Protein AF-A0A7U6L9F5-F1 (afdb_monomer_lite)

pLDDT: mean 85.39, std 12.15, range [45.5, 97.75]

Organism: NCBI:txid157687

Foldseek 3Di:
DDDQDADDDDPPDDDDPVNVVSVVCVVQVVVLVVQVLKAWAWADFQDWDDDLVQQKIKGQWGWTDAPSHIDTDDHIDMDHHDDDAAKKWKKWQWDWDPPDPVDTDIDIDIDIDGDDDADRRIFTSWMDGDDPPADQDDPCPALVVLPDPDRYGHQQRRFHMDSDHRGDGDVVNVVRVVVVVVVVVVVVD

Sequence (189 aa):
MFINKYPVFKKGNVLEKEDLDLLRDNPLEVLSLMY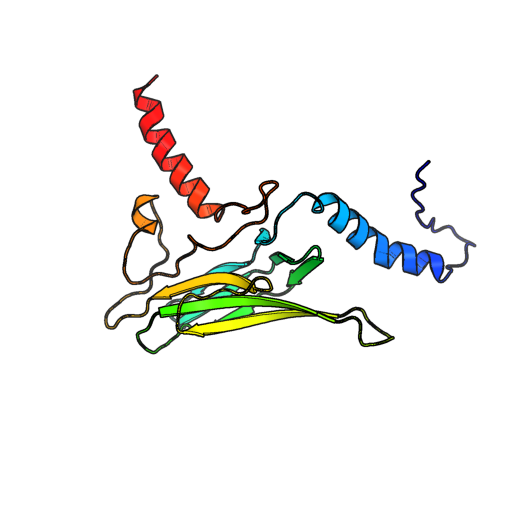SDKSNGIIKGFDLIPNYSERIVTITKGMAKCNGELFWMKEDYIFDMPKQEERYILKLKLVSNIEERKYYVREGRFVLELGENVNEDEIEITRFITREGAELRNDYQNFRDLRRDFNLMEIINTKYSSAHKWGTFHPHVLKLWGKEVSKILIFLI

Radius of gyration: 21.12 Å; chains: 1; bounding box: 52×53×66 Å

Secondary structure (DSSP, 8-state):
----------TTPPPPHHHHHHHHHHHHHHHHHHTTTPPSEEEE---EEEETTTTEEEEP-EEEEETTEEEEE-S-EEEEPP-SSSEEEEEEEEEEEEEETTEEEEEEEEEEEESS---TTEEEEEEEE--TTPPPB----SGGGGG-SSSBEE-SS-PBP-SSTT-B--HHHHHHHHHHHHHHHTT--

Structure (mmCIF, N/CA/C/O backbone):
data_AF-A0A7U6L9F5-F1
#
_entry.id   AF-A0A7U6L9F5-F1
#
loop_
_atom_site.group_PDB
_atom_site.id
_atom_site.type_symbol
_atom_site.label_atom_id
_atom_site.label_alt_id
_atom_site.label_comp_id
_atom_site.label_asym_id
_atom_site.label_entity_id
_atom_site.label_seq_id
_atom_site.pdbx_PDB_ins_code
_atom_site.Cartn_x
_atom_site.Cartn_y
_atom_site.Cartn_z
_atom_site.occupancy
_atom_site.B_iso_or_equiv
_atom_site.auth_seq_id
_atom_site.auth_comp_id
_atom_site.auth_asym_id
_atom_site.auth_atom_id
_atom_site.pdbx_PDB_model_num
ATOM 1 N N . MET A 1 1 ? -27.969 10.814 17.500 1.00 82.88 1 MET A N 1
ATOM 2 C CA . MET A 1 1 ? -27.015 11.113 18.590 1.00 82.88 1 MET A CA 1
ATOM 3 C C . MET A 1 1 ? -25.849 10.149 18.443 1.00 82.88 1 MET A C 1
ATOM 5 O O . MET A 1 1 ? -26.120 8.964 18.312 1.00 82.88 1 MET A O 1
ATOM 9 N N . PHE A 1 2 ? -24.605 10.627 18.385 1.00 85.94 2 PHE A N 1
ATOM 10 C CA . PHE A 1 2 ? -23.405 9.775 18.363 1.00 85.94 2 PHE A CA 1
ATOM 11 C C . PHE A 1 2 ? -22.635 9.958 19.680 1.00 85.94 2 PHE A C 1
ATOM 13 O O . PHE A 1 2 ? -22.657 11.049 20.248 1.00 85.94 2 PHE A O 1
ATOM 20 N N . ILE A 1 3 ? -22.019 8.889 20.194 1.00 88.62 3 ILE A N 1
ATOM 21 C CA . ILE A 1 3 ? -21.286 8.880 21.469 1.00 88.62 3 ILE A CA 1
ATOM 22 C C . ILE A 1 3 ? -19.915 8.259 21.216 1.00 88.62 3 ILE A C 1
ATOM 24 O O . ILE A 1 3 ? -19.840 7.094 20.837 1.00 88.62 3 ILE A O 1
ATOM 28 N N . ASN A 1 4 ? -18.849 9.009 21.488 1.00 87.88 4 ASN A N 1
ATOM 29 C CA . ASN A 1 4 ? -17.481 8.496 21.446 1.00 87.88 4 ASN A CA 1
ATOM 30 C C . ASN A 1 4 ? -17.027 8.200 22.878 1.00 87.88 4 ASN A C 1
ATOM 32 O O . ASN A 1 4 ? -17.019 9.099 23.722 1.00 87.88 4 ASN A O 1
ATOM 36 N N . LYS A 1 5 ? -16.677 6.943 23.161 1.00 88.19 5 LYS A N 1
ATOM 37 C CA . LYS A 1 5 ? -16.186 6.513 24.476 1.00 88.19 5 LYS A CA 1
ATOM 38 C C . LYS A 1 5 ? -14.670 6.365 24.448 1.00 88.19 5 LYS A C 1
ATOM 40 O O . LYS A 1 5 ? -14.118 5.808 23.504 1.00 88.19 5 LYS A O 1
ATOM 45 N N . TYR A 1 6 ? -14.024 6.829 25.512 1.00 88.00 6 TYR A N 1
ATOM 46 C CA . TYR A 1 6 ? -12.588 6.682 25.718 1.00 88.00 6 TYR A CA 1
ATOM 47 C C . TYR A 1 6 ? -12.341 6.281 27.173 1.00 88.00 6 TYR A C 1
ATOM 49 O O . TYR A 1 6 ? -12.912 6.919 28.067 1.00 88.00 6 TYR A O 1
ATOM 57 N N . PRO A 1 7 ? -11.521 5.250 27.431 1.00 88.81 7 PRO A N 1
ATOM 58 C CA . PRO A 1 7 ? -11.213 4.847 28.793 1.00 88.81 7 PRO A CA 1
ATOM 59 C C . PRO A 1 7 ? -10.394 5.931 29.499 1.00 88.81 7 PRO A C 1
ATOM 61 O O . PRO A 1 7 ? -9.481 6.530 28.925 1.00 88.81 7 PRO A O 1
ATOM 64 N N . VAL A 1 8 ? -10.719 6.188 30.768 1.00 88.81 8 VAL A N 1
ATOM 65 C CA . VAL A 1 8 ? -10.013 7.159 31.613 1.00 88.81 8 VAL A CA 1
ATOM 66 C C . VAL A 1 8 ? -9.275 6.414 32.720 1.00 88.81 8 VAL A C 1
ATOM 68 O O . VAL A 1 8 ? -9.876 5.931 33.681 1.00 88.81 8 VAL A O 1
ATOM 71 N N . PHE A 1 9 ? -7.948 6.369 32.605 1.00 88.69 9 PHE A N 1
ATOM 72 C CA . PHE A 1 9 ? -7.081 5.716 33.581 1.00 88.69 9 PHE A CA 1
ATOM 73 C C . PHE A 1 9 ? -6.862 6.619 34.799 1.00 88.69 9 PHE A C 1
ATOM 75 O O . PHE A 1 9 ? -6.150 7.623 34.733 1.00 88.69 9 PHE A O 1
ATOM 82 N N . LYS A 1 10 ? -7.478 6.265 35.930 1.00 88.75 10 LYS A N 1
ATOM 83 C CA . LYS A 1 10 ? -7.288 6.932 37.226 1.00 88.75 10 LYS A CA 1
ATOM 84 C C . LYS A 1 10 ? -6.939 5.911 38.296 1.00 88.75 10 LYS A C 1
ATOM 86 O O . LYS A 1 10 ? -7.364 4.760 38.240 1.00 88.75 10 LYS A O 1
ATOM 91 N N . LYS A 1 11 ? -6.173 6.350 39.296 1.00 86.19 11 LYS A N 1
ATOM 92 C CA . LYS A 1 11 ? -5.838 5.523 40.458 1.00 86.19 11 LYS A CA 1
ATOM 93 C C . LYS A 1 11 ? -7.131 5.033 41.125 1.00 86.19 11 LYS A C 1
ATOM 95 O O . LYS A 1 11 ? -7.968 5.854 41.485 1.00 86.19 11 LYS A O 1
ATOM 100 N N . GLY A 1 12 ? -7.257 3.719 41.299 1.00 85.94 12 GLY A N 1
ATOM 101 C CA . GLY A 1 12 ? -8.440 3.078 41.884 1.00 85.94 12 GLY A CA 1
ATOM 102 C C . GLY A 1 12 ? -9.478 2.586 40.870 1.00 85.94 12 GLY A C 1
ATOM 103 O O . GLY A 1 12 ? -10.369 1.845 41.268 1.00 85.94 12 GLY A O 1
ATOM 104 N N . ASN A 1 13 ? -9.349 2.926 39.582 1.00 86.75 13 ASN A N 1
ATOM 105 C CA . ASN A 1 13 ? -10.193 2.349 38.534 1.00 86.75 13 ASN A CA 1
ATOM 106 C C . ASN A 1 13 ? -9.673 0.962 38.134 1.00 86.75 13 ASN A C 1
ATOM 108 O O . ASN A 1 13 ? -8.465 0.767 37.985 1.00 86.75 13 ASN A O 1
ATOM 112 N N . VAL A 1 14 ? -10.593 0.018 37.937 1.00 88.56 14 VAL A N 1
ATOM 113 C CA . VAL A 1 14 ? -10.302 -1.313 37.388 1.00 88.56 14 VAL A CA 1
ATOM 114 C C . VAL A 1 14 ? -10.426 -1.244 35.870 1.00 88.56 14 VAL A C 1
ATOM 116 O O . VAL A 1 14 ? -11.330 -0.586 35.369 1.00 88.56 14 VAL A O 1
ATOM 119 N N . LEU A 1 15 ? -9.504 -1.892 35.155 1.00 89.31 15 LEU A N 1
ATOM 120 C CA . LEU A 1 15 ? -9.589 -2.025 33.703 1.00 89.31 15 LEU A CA 1
ATOM 121 C C . LEU A 1 15 ? -10.486 -3.195 33.334 1.00 89.31 15 LEU A C 1
ATOM 123 O O . LEU A 1 15 ? -10.202 -4.334 33.715 1.00 89.31 15 LEU A O 1
ATOM 127 N N . GLU A 1 16 ? -11.536 -2.902 32.581 1.00 91.44 16 GLU A N 1
ATOM 128 C CA . GLU A 1 16 ? -12.475 -3.898 32.084 1.00 91.44 16 GLU A CA 1
ATOM 129 C C . GLU A 1 16 ? -12.080 -4.360 30.675 1.00 91.44 16 GLU A C 1
ATOM 131 O O . GLU A 1 16 ? -11.247 -3.757 29.989 1.00 91.44 16 GLU A O 1
ATOM 136 N N . LYS A 1 17 ? -12.669 -5.469 30.224 1.00 91.12 17 LYS A N 1
ATOM 137 C CA . LYS A 1 17 ? -12.420 -5.990 28.875 1.00 91.12 17 LYS A CA 1
ATOM 138 C C . LYS A 1 17 ? -12.854 -4.969 27.819 1.00 91.12 17 LYS A C 1
ATOM 140 O O . LYS A 1 17 ? -12.157 -4.769 26.830 1.00 91.12 17 LYS A O 1
ATOM 145 N N . GLU A 1 18 ? -13.974 -4.304 28.065 1.00 89.56 18 GLU A N 1
ATOM 146 C CA . GLU A 1 18 ? -14.575 -3.292 27.207 1.00 89.56 18 GLU A CA 1
ATOM 147 C C . GLU A 1 18 ? -13.631 -2.100 26.990 1.00 89.56 18 GLU A C 1
ATOM 149 O O . GLU A 1 18 ? -13.570 -1.562 25.885 1.00 89.56 18 GLU A O 1
ATOM 154 N N . ASP A 1 19 ? -12.837 -1.723 27.999 1.00 91.50 19 ASP A N 1
ATOM 155 C CA . ASP A 1 19 ? -11.817 -0.676 27.864 1.00 91.50 19 ASP A CA 1
ATOM 156 C C . ASP A 1 19 ? -10.707 -1.096 26.892 1.00 91.50 19 ASP A C 1
ATOM 158 O O . ASP A 1 19 ? -10.249 -0.299 26.071 1.00 91.50 19 ASP A O 1
ATOM 162 N N . LEU A 1 20 ? -10.278 -2.360 26.965 1.00 91.00 20 LEU A N 1
ATOM 163 C CA . LEU A 1 20 ? -9.254 -2.922 26.081 1.00 91.00 20 LEU A CA 1
ATOM 164 C C . LEU A 1 20 ? -9.770 -3.091 24.649 1.00 91.00 20 LEU A C 1
ATOM 166 O O . LEU A 1 20 ? -9.029 -2.823 23.702 1.00 91.00 20 LEU A O 1
ATOM 170 N N . ASP A 1 21 ? -11.033 -3.488 24.490 1.00 89.62 21 ASP A N 1
ATOM 171 C CA . ASP A 1 21 ? -11.700 -3.556 23.190 1.00 89.62 21 ASP A CA 1
ATOM 172 C C . ASP A 1 21 ? -11.783 -2.152 22.557 1.00 89.62 21 ASP A C 1
ATOM 174 O O . ASP A 1 21 ? -11.372 -1.974 21.410 1.00 89.62 21 ASP A O 1
ATOM 178 N N . LEU A 1 22 ? -12.165 -1.121 23.328 1.00 91.06 22 LEU A N 1
ATOM 179 C CA . LEU A 1 22 ? -12.163 0.272 22.860 1.00 91.06 22 LEU A CA 1
ATOM 180 C C . LEU A 1 22 ? -10.770 0.745 22.422 1.00 91.06 22 LEU A C 1
ATOM 182 O O . LEU A 1 22 ? -10.647 1.440 21.417 1.00 91.06 22 LEU A O 1
ATOM 186 N N . LEU A 1 23 ? -9.708 0.383 23.145 1.00 90.50 23 LEU A N 1
ATOM 187 C CA . LEU A 1 23 ? -8.337 0.762 22.775 1.00 90.50 23 LEU A CA 1
ATOM 188 C C . LEU A 1 23 ? -7.848 0.047 21.514 1.00 90.50 23 LEU A C 1
ATOM 190 O O . LEU A 1 23 ? -7.086 0.632 20.742 1.00 90.50 23 LEU A O 1
ATOM 194 N N . ARG A 1 24 ? -8.269 -1.205 21.311 1.00 88.19 24 ARG A N 1
ATOM 195 C CA . ARG A 1 24 ? -7.922 -2.000 20.130 1.00 88.19 24 ARG A CA 1
ATOM 196 C C . ARG A 1 24 ? -8.621 -1.476 18.876 1.00 88.19 24 ARG A C 1
ATOM 198 O O . ARG A 1 24 ? -7.966 -1.329 17.846 1.00 88.19 24 ARG A O 1
ATOM 205 N N . ASP A 1 25 ? -9.922 -1.211 18.964 1.00 87.56 25 ASP A N 1
ATOM 206 C CA . ASP A 1 25 ? -10.770 -1.002 17.785 1.00 87.56 25 ASP A CA 1
ATOM 207 C C . ASP A 1 25 ? -10.770 0.460 17.312 1.00 87.56 25 ASP A C 1
ATOM 209 O O . ASP A 1 25 ? -10.687 0.726 16.111 1.00 87.56 25 ASP A O 1
ATOM 213 N N . ASN A 1 26 ? -10.744 1.421 18.241 1.00 89.62 26 ASN A N 1
ATOM 214 C CA . ASN A 1 26 ? -10.881 2.852 17.946 1.00 89.62 26 ASN A CA 1
ATOM 215 C C . ASN A 1 26 ? -9.850 3.388 16.922 1.00 89.62 26 ASN A C 1
ATOM 217 O O . ASN A 1 26 ? -10.255 4.078 15.984 1.00 89.62 26 ASN A O 1
ATOM 221 N N . PRO A 1 27 ? -8.544 3.037 16.976 1.00 89.88 27 PRO A N 1
ATOM 222 C CA . PRO A 1 27 ? -7.596 3.474 15.950 1.00 89.88 27 PRO A CA 1
ATOM 223 C C . PRO A 1 27 ? -7.978 3.007 14.540 1.00 89.88 27 PRO A C 1
ATOM 225 O O . PRO A 1 27 ? -7.896 3.784 13.585 1.00 89.88 27 PRO A O 1
ATOM 228 N N . LEU A 1 28 ? -8.405 1.748 14.400 1.00 86.81 28 LEU A N 1
ATOM 229 C CA . LEU A 1 28 ? -8.763 1.177 13.105 1.00 86.81 28 LEU A CA 1
ATOM 230 C C . LEU A 1 28 ? -10.105 1.718 12.606 1.00 86.81 28 LEU A C 1
ATOM 232 O O . LEU A 1 28 ? -10.240 1.968 11.410 1.00 86.81 28 LEU A O 1
ATOM 236 N N . GLU A 1 29 ? -11.069 1.948 13.496 1.00 89.44 29 GLU A N 1
ATOM 237 C CA . GLU A 1 29 ? -12.351 2.581 13.168 1.00 89.44 29 GLU A CA 1
ATOM 238 C C . GLU A 1 29 ? -12.153 4.005 12.647 1.00 89.44 29 GLU A C 1
ATOM 240 O O . GLU A 1 29 ? -12.644 4.345 11.569 1.00 89.44 29 GLU A O 1
ATOM 245 N N . VAL A 1 30 ? -11.368 4.824 13.356 1.00 91.88 30 VAL A N 1
ATOM 246 C CA . VAL A 1 30 ? -11.068 6.200 12.939 1.00 91.88 30 VAL A CA 1
ATOM 247 C C . VAL A 1 30 ? -10.360 6.211 11.584 1.00 91.88 30 VAL A C 1
ATOM 249 O O . VAL A 1 30 ? -10.740 6.981 10.702 1.00 91.88 30 VAL A O 1
ATOM 252 N N . LEU A 1 31 ? -9.374 5.331 11.370 1.00 92.81 31 LEU A N 1
ATOM 253 C CA . LEU A 1 31 ? -8.715 5.185 10.067 1.00 92.81 31 LEU A CA 1
ATOM 254 C C . LEU A 1 31 ? -9.702 4.749 8.976 1.00 92.81 31 LEU A C 1
ATOM 256 O O . LEU A 1 31 ? -9.716 5.332 7.893 1.00 92.81 31 LEU A O 1
ATOM 260 N N . SER A 1 32 ? -10.559 3.770 9.258 1.00 91.50 32 SER A N 1
ATOM 261 C CA . SER A 1 32 ? -11.553 3.275 8.299 1.00 91.50 32 SER A CA 1
ATOM 262 C C . SER A 1 32 ? -12.540 4.371 7.894 1.00 91.50 32 SER A C 1
ATOM 264 O O . SER A 1 32 ? -12.863 4.493 6.715 1.00 91.50 32 SER A O 1
ATOM 266 N N . LEU A 1 33 ? -12.951 5.227 8.836 1.00 93.62 33 LEU A N 1
ATOM 267 C CA . LEU A 1 33 ? -13.776 6.404 8.561 1.00 93.62 33 LEU A CA 1
ATOM 268 C C . LEU A 1 33 ? -13.019 7.455 7.738 1.00 93.62 33 LEU A C 1
ATOM 270 O O . LEU A 1 33 ? -13.558 7.936 6.741 1.00 93.62 33 LEU A O 1
ATOM 274 N N . MET A 1 34 ? -11.768 7.774 8.095 1.00 94.62 34 MET A N 1
ATOM 275 C CA . MET A 1 34 ? -10.941 8.752 7.368 1.00 94.62 34 MET A CA 1
ATOM 276 C C . MET A 1 34 ? -10.691 8.363 5.908 1.00 94.62 34 MET A C 1
ATOM 278 O O . MET A 1 34 ? -10.584 9.242 5.056 1.00 94.62 34 MET A O 1
ATOM 282 N N . TYR A 1 35 ? -10.593 7.064 5.619 1.00 95.25 35 TYR A N 1
ATOM 283 C CA . TYR A 1 35 ? -10.373 6.549 4.268 1.00 95.25 35 TYR A CA 1
ATOM 284 C C . TYR A 1 35 ? -11.639 5.962 3.636 1.00 95.25 35 TYR A C 1
ATOM 286 O O . TYR A 1 35 ? -11.547 5.322 2.588 1.00 95.25 35 TYR A O 1
ATOM 294 N N . SER A 1 36 ? -12.819 6.154 4.234 1.00 94.06 36 SER A N 1
ATOM 295 C CA . SER A 1 36 ? -14.075 5.539 3.776 1.00 94.06 36 SER A CA 1
ATOM 296 C C . SER A 1 36 ? -14.452 5.962 2.353 1.00 94.06 36 SER A C 1
ATOM 298 O O . SER A 1 36 ? -14.818 5.112 1.543 1.00 94.06 36 SER A O 1
ATOM 300 N N . ASP A 1 37 ? -14.242 7.236 2.024 1.00 94.25 37 ASP A N 1
ATOM 301 C CA . ASP A 1 37 ? -14.510 7.859 0.724 1.00 94.25 37 ASP A CA 1
ATOM 302 C C . ASP A 1 37 ? -13.429 7.589 -0.336 1.00 94.25 37 ASP A C 1
ATOM 304 O O . ASP A 1 37 ? -13.559 8.033 -1.477 1.00 94.25 37 ASP A O 1
ATOM 308 N N . LYS A 1 38 ? -12.341 6.893 0.022 1.00 95.25 38 LYS A N 1
ATOM 309 C CA . LYS A 1 38 ? -11.228 6.641 -0.897 1.00 95.25 38 LYS A CA 1
ATOM 310 C C . LYS A 1 38 ? -11.382 5.330 -1.663 1.00 95.25 38 LYS A C 1
ATOM 312 O O . LYS A 1 38 ? -11.897 4.345 -1.135 1.00 95.25 38 LYS A O 1
ATOM 317 N N . SER A 1 39 ? -10.894 5.295 -2.897 1.00 95.06 39 SER A N 1
ATOM 318 C CA . SER A 1 39 ? -10.844 4.096 -3.738 1.00 95.06 39 SER A CA 1
ATOM 319 C C . SER A 1 39 ? -9.818 3.070 -3.245 1.00 95.06 39 SER A C 1
ATOM 321 O O . SER A 1 39 ? -8.971 3.368 -2.398 1.00 95.06 39 SER A O 1
ATOM 323 N N . ASN A 1 40 ? -9.826 1.882 -3.853 1.00 94.56 40 ASN A N 1
ATOM 324 C CA . ASN A 1 40 ? -8.722 0.932 -3.724 1.00 94.56 40 ASN A CA 1
ATOM 325 C C . ASN A 1 40 ? -7.407 1.548 -4.250 1.00 94.56 40 ASN A C 1
ATOM 327 O O . ASN A 1 40 ? -7.426 2.391 -5.155 1.00 94.56 40 ASN A O 1
ATOM 331 N N . GLY A 1 41 ? -6.280 1.128 -3.673 1.00 95.88 41 GLY A N 1
ATOM 332 C CA . GLY A 1 41 ? -4.933 1.560 -4.049 1.00 95.88 41 GLY A CA 1
ATOM 333 C C . GLY A 1 41 ? -4.021 1.845 -2.853 1.00 95.88 41 GLY A C 1
ATOM 334 O O . GLY A 1 41 ? -4.421 1.752 -1.690 1.00 95.88 41 GLY A O 1
ATOM 335 N N . ILE A 1 42 ? -2.779 2.228 -3.145 1.00 97.38 42 ILE A N 1
ATOM 336 C CA . ILE A 1 42 ? -1.787 2.631 -2.141 1.00 97.38 42 ILE A CA 1
ATOM 337 C C . ILE A 1 42 ? -2.213 3.947 -1.490 1.00 97.38 42 ILE A C 1
ATOM 339 O O . ILE A 1 42 ? -2.497 4.928 -2.171 1.00 97.38 42 ILE A O 1
ATOM 343 N N . ILE A 1 43 ? -2.224 3.998 -0.162 1.00 96.81 43 ILE A N 1
ATOM 344 C CA . ILE A 1 43 ? -2.433 5.241 0.584 1.00 96.81 43 ILE A CA 1
ATOM 345 C C . ILE A 1 43 ? -1.097 5.960 0.778 1.00 96.81 43 ILE A C 1
ATOM 347 O O . ILE A 1 43 ? -0.999 7.167 0.556 1.00 96.81 43 ILE A O 1
ATOM 351 N N . LYS A 1 44 ? -0.065 5.228 1.213 1.00 95.81 44 LYS A N 1
ATOM 352 C CA . LYS A 1 44 ? 1.276 5.769 1.473 1.00 95.81 44 LYS A CA 1
ATOM 353 C C . LYS A 1 44 ? 2.319 4.653 1.515 1.00 95.81 44 LYS A C 1
ATOM 355 O O . LYS A 1 44 ? 2.002 3.562 1.975 1.00 95.81 44 LYS A O 1
ATOM 360 N N . GLY A 1 45 ? 3.562 4.960 1.149 1.00 96.56 45 GLY A N 1
ATOM 361 C CA . GLY A 1 45 ? 4.666 3.997 1.162 1.00 96.56 45 GLY A CA 1
ATOM 362 C C . GLY A 1 45 ? 4.582 3.029 -0.012 1.00 96.56 45 GLY A C 1
ATOM 363 O O . GLY A 1 45 ? 3.998 3.382 -1.037 1.00 96.56 45 GLY A O 1
ATOM 364 N N . PHE A 1 46 ? 5.151 1.832 0.153 1.00 96.31 46 PHE A N 1
ATOM 365 C CA . PHE A 1 46 ? 5.422 0.899 -0.948 1.00 96.31 46 PHE A CA 1
ATOM 366 C C . PHE A 1 46 ? 6.301 1.517 -2.045 1.00 96.31 46 PHE A C 1
ATOM 368 O O . PHE A 1 46 ? 6.188 1.176 -3.222 1.00 96.31 46 PHE A O 1
ATOM 375 N N . ASP A 1 47 ? 7.177 2.441 -1.651 1.00 93.12 47 ASP A N 1
ATOM 376 C CA . ASP A 1 47 ? 8.137 3.056 -2.557 1.00 93.12 47 ASP A CA 1
ATOM 377 C C . ASP A 1 47 ? 9.208 2.028 -2.933 1.00 93.12 47 ASP A C 1
ATOM 379 O O . ASP A 1 47 ? 9.607 1.201 -2.111 1.00 93.12 47 ASP A O 1
ATOM 383 N N . LEU A 1 48 ? 9.694 2.102 -4.170 1.00 91.25 48 LEU A N 1
ATOM 384 C CA . LEU A 1 48 ? 10.667 1.158 -4.714 1.00 91.25 48 LEU A CA 1
ATOM 385 C C . LEU A 1 48 ? 12.068 1.755 -4.677 1.00 91.25 48 LEU A C 1
ATOM 387 O O . LEU A 1 48 ? 12.349 2.753 -5.344 1.00 91.25 48 LEU A O 1
ATOM 391 N N . ILE A 1 49 ? 12.956 1.111 -3.926 1.00 91.31 49 ILE A N 1
ATOM 392 C CA . ILE A 1 49 ? 14.364 1.479 -3.803 1.00 91.31 49 ILE A CA 1
ATOM 393 C C . ILE A 1 49 ? 15.197 0.356 -4.440 1.00 91.31 49 ILE A C 1
ATOM 395 O O . ILE A 1 49 ? 15.426 -0.674 -3.804 1.00 91.31 49 ILE A O 1
ATOM 399 N N . PRO A 1 50 ? 15.623 0.504 -5.708 1.00 87.69 50 PRO A N 1
ATOM 400 C CA . PRO A 1 50 ? 16.450 -0.499 -6.368 1.00 87.69 50 PRO A CA 1
ATOM 401 C C . PRO A 1 50 ? 17.903 -0.449 -5.886 1.00 87.69 50 PRO A C 1
ATOM 403 O O . PRO A 1 50 ? 18.492 0.626 -5.776 1.00 87.69 50 PRO A O 1
ATOM 406 N N . ASN A 1 51 ? 18.512 -1.621 -5.717 1.00 89.12 51 ASN A N 1
ATOM 407 C CA . ASN A 1 51 ? 19.958 -1.812 -5.663 1.00 89.12 51 ASN A CA 1
ATOM 408 C C . ASN A 1 51 ? 20.384 -2.643 -6.883 1.00 89.12 51 ASN A C 1
ATOM 410 O O . ASN A 1 51 ? 20.261 -3.868 -6.900 1.00 89.12 51 ASN A O 1
ATOM 414 N N . TYR A 1 52 ? 20.874 -1.966 -7.925 1.00 81.56 52 TYR A N 1
ATOM 415 C CA . TYR A 1 52 ? 21.248 -2.609 -9.189 1.00 81.56 52 TYR A CA 1
ATOM 416 C C . TYR A 1 52 ? 22.477 -3.514 -9.077 1.00 81.56 52 TYR A C 1
ATOM 418 O O . TYR A 1 52 ? 22.559 -4.501 -9.804 1.00 81.56 52 TYR A O 1
ATOM 426 N N . SER A 1 53 ? 23.400 -3.212 -8.159 1.00 84.19 53 SER A N 1
ATOM 427 C CA . SER A 1 53 ? 24.611 -4.012 -7.937 1.00 84.19 53 SER A CA 1
ATOM 428 C C . SER A 1 53 ? 24.271 -5.398 -7.397 1.00 84.19 53 SER A C 1
ATOM 430 O O . SER A 1 53 ? 24.824 -6.398 -7.844 1.00 84.19 53 SER A O 1
ATOM 432 N N . GLU A 1 54 ? 23.327 -5.455 -6.458 1.00 87.44 54 GLU A N 1
ATOM 433 C CA . GLU A 1 54 ? 22.848 -6.704 -5.856 1.00 87.44 54 GLU A CA 1
ATOM 434 C C . GLU A 1 54 ? 21.656 -7.305 -6.613 1.00 87.44 54 GLU A C 1
ATOM 436 O O . GLU A 1 54 ? 21.261 -8.433 -6.339 1.00 87.44 54 GLU A O 1
ATOM 441 N N . ARG A 1 55 ? 21.102 -6.580 -7.597 1.00 85.94 55 ARG A N 1
ATOM 442 C CA . ARG A 1 55 ? 19.872 -6.930 -8.327 1.00 85.94 55 ARG A CA 1
ATOM 443 C C . ARG A 1 55 ? 18.685 -7.200 -7.399 1.00 85.94 55 ARG A C 1
ATOM 445 O O . ARG A 1 55 ? 17.892 -8.100 -7.661 1.00 85.94 55 ARG A O 1
ATOM 452 N N . ILE A 1 56 ? 18.534 -6.387 -6.359 1.00 91.38 56 ILE A N 1
ATOM 453 C CA . ILE A 1 56 ? 17.405 -6.453 -5.422 1.00 91.38 56 ILE A CA 1
ATOM 454 C C . ILE A 1 56 ? 16.609 -5.152 -5.440 1.00 91.38 56 ILE A C 1
ATOM 456 O O . ILE A 1 56 ? 17.129 -4.084 -5.774 1.00 91.38 56 ILE A O 1
ATOM 460 N N . VAL A 1 57 ? 15.342 -5.229 -5.053 1.00 91.50 57 VAL A N 1
ATOM 461 C CA . VAL A 1 57 ? 14.483 -4.061 -4.850 1.00 91.50 57 VAL A CA 1
ATOM 462 C C . VAL A 1 57 ? 13.909 -4.113 -3.447 1.00 91.50 57 VAL A C 1
ATOM 464 O O . VAL A 1 57 ? 13.305 -5.109 -3.049 1.00 91.50 57 VAL A O 1
ATOM 467 N N . THR A 1 58 ? 14.069 -3.012 -2.719 1.00 95.44 58 THR A N 1
ATOM 468 C CA . THR A 1 58 ? 13.428 -2.805 -1.424 1.00 95.44 58 THR A CA 1
ATOM 469 C C . THR A 1 58 ? 12.123 -2.051 -1.627 1.00 95.44 58 THR A C 1
ATOM 471 O O . THR A 1 58 ? 12.110 -0.950 -2.176 1.00 95.44 58 THR A O 1
ATOM 474 N N . ILE A 1 59 ? 11.027 -2.641 -1.169 1.00 96.25 59 ILE A N 1
ATOM 475 C CA . ILE A 1 59 ? 9.708 -2.028 -1.071 1.00 96.25 59 ILE A CA 1
ATOM 476 C C . ILE A 1 59 ? 9.560 -1.485 0.343 1.00 96.25 59 ILE A C 1
ATOM 478 O O . ILE A 1 59 ? 9.582 -2.251 1.310 1.00 96.25 59 ILE A O 1
ATOM 482 N N . THR A 1 60 ? 9.403 -0.173 0.477 1.00 97.62 60 THR A N 1
ATOM 483 C CA . THR A 1 60 ? 9.277 0.444 1.798 1.00 97.62 60 THR A CA 1
ATOM 484 C C . THR A 1 60 ? 7.960 0.069 2.471 1.00 97.62 60 THR A C 1
ATOM 486 O O . THR A 1 60 ? 6.931 -0.138 1.816 1.00 97.62 60 THR A O 1
ATOM 489 N N . LYS A 1 61 ? 7.966 0.032 3.804 1.00 97.75 61 LYS A N 1
ATOM 490 C CA . LYS A 1 61 ? 6.756 -0.040 4.630 1.00 97.75 61 LYS A CA 1
ATOM 491 C C . LYS A 1 61 ? 5.672 0.921 4.138 1.00 97.75 61 LYS A C 1
ATOM 493 O O . LYS A 1 61 ? 5.943 2.055 3.734 1.00 97.75 61 LYS A O 1
ATOM 498 N N . GLY A 1 62 ? 4.421 0.487 4.201 1.00 97.25 62 GLY A N 1
ATOM 499 C CA . GLY A 1 62 ? 3.333 1.200 3.546 1.00 97.25 62 GLY A CA 1
ATOM 500 C C . GLY A 1 62 ? 1.951 0.787 4.016 1.00 97.25 62 GLY A C 1
ATOM 501 O O . GLY A 1 62 ? 1.786 -0.139 4.807 1.00 97.25 62 GLY A O 1
ATOM 502 N N . MET A 1 63 ? 0.951 1.513 3.530 1.00 96.75 63 MET A N 1
ATOM 503 C CA . MET A 1 63 ? -0.461 1.288 3.796 1.00 96.75 63 MET A CA 1
ATOM 504 C C . MET A 1 63 ? -1.254 1.365 2.494 1.00 96.75 63 MET A C 1
ATOM 506 O O . MET A 1 63 ? -1.017 2.248 1.667 1.00 96.75 63 MET A O 1
ATOM 510 N N . ALA A 1 64 ? -2.200 0.450 2.318 1.00 96.44 64 ALA A N 1
ATOM 511 C CA . ALA A 1 64 ? -3.053 0.353 1.144 1.00 96.44 64 ALA A CA 1
ATOM 512 C C . ALA A 1 64 ? -4.505 0.088 1.550 1.00 96.44 64 ALA A C 1
ATOM 514 O O . ALA A 1 64 ? -4.772 -0.472 2.615 1.00 96.44 64 ALA A O 1
ATOM 515 N N . LYS A 1 65 ? -5.438 0.493 0.686 1.00 95.00 65 LYS A N 1
ATOM 516 C CA . LYS A 1 65 ? -6.857 0.155 0.796 1.00 95.00 65 LYS A CA 1
ATOM 517 C C . LYS A 1 65 ? -7.232 -0.823 -0.306 1.00 95.00 65 LYS A C 1
ATOM 519 O O . LYS A 1 65 ? -6.942 -0.568 -1.474 1.00 95.00 65 LYS A O 1
ATOM 524 N N . CYS A 1 66 ? -7.911 -1.901 0.054 1.00 93.31 66 CYS A N 1
ATOM 525 C CA . CYS A 1 66 ? -8.485 -2.837 -0.902 1.00 93.31 66 CYS A CA 1
ATOM 526 C C . CYS A 1 66 ? -9.807 -3.368 -0.353 1.00 93.31 66 CYS A C 1
ATOM 528 O O . CYS A 1 66 ? -9.901 -3.691 0.827 1.00 93.31 66 CYS A O 1
ATOM 530 N N . ASN A 1 67 ? -10.839 -3.395 -1.195 1.00 90.06 67 ASN A N 1
ATOM 531 C CA . ASN A 1 67 ? -12.166 -3.936 -0.883 1.00 90.06 67 ASN A CA 1
ATOM 532 C C . ASN A 1 67 ? -12.771 -3.394 0.424 1.00 90.06 67 ASN A C 1
ATOM 534 O O . ASN A 1 67 ? -13.394 -4.111 1.196 1.00 90.06 67 ASN A O 1
ATOM 538 N N . GLY A 1 68 ? -12.584 -2.092 0.665 1.00 88.88 68 GLY A N 1
ATOM 539 C CA . GLY A 1 68 ? -13.096 -1.409 1.857 1.00 88.88 68 GLY A CA 1
ATOM 540 C C . GLY A 1 68 ? -12.220 -1.547 3.105 1.00 88.88 68 GLY A C 1
ATOM 541 O O . GLY A 1 68 ? -12.475 -0.859 4.089 1.00 88.88 68 GLY A O 1
ATOM 542 N N . GLU A 1 69 ? -11.157 -2.346 3.057 1.00 91.81 69 GLU A N 1
ATOM 543 C CA . GLU A 1 69 ? -10.289 -2.619 4.198 1.00 91.81 69 GLU A CA 1
ATOM 544 C C . GLU A 1 69 ? -8.902 -1.996 4.063 1.00 91.81 69 GLU A C 1
ATOM 546 O O . GLU A 1 69 ? -8.394 -1.761 2.965 1.00 91.81 69 GLU A O 1
ATOM 551 N N . LEU A 1 70 ? -8.286 -1.725 5.216 1.00 93.88 70 LEU A N 1
ATOM 552 C CA . LEU A 1 70 ? -6.952 -1.143 5.321 1.00 93.88 70 LEU A CA 1
ATOM 553 C C . LEU A 1 70 ? -5.917 -2.215 5.655 1.00 93.88 70 LEU A C 1
ATOM 555 O O . LEU A 1 70 ? -6.064 -2.956 6.629 1.00 93.88 70 LEU A O 1
ATOM 559 N N . PHE A 1 71 ? -4.835 -2.228 4.890 1.00 94.56 71 PHE A N 1
ATOM 560 C CA . PHE A 1 71 ? -3.699 -3.125 5.054 1.00 94.56 71 PHE A CA 1
ATOM 561 C C . PHE A 1 71 ? -2.446 -2.295 5.279 1.00 94.56 71 PHE A C 1
ATOM 563 O O . PHE A 1 71 ? -2.265 -1.266 4.627 1.00 94.56 71 PHE A O 1
ATOM 570 N N . TRP A 1 72 ? -1.571 -2.732 6.182 1.00 94.50 72 TRP A N 1
ATOM 571 C CA . TRP A 1 72 ? -0.293 -2.072 6.421 1.00 94.50 72 TRP A CA 1
ATOM 572 C C . TRP A 1 72 ? 0.840 -3.085 6.546 1.00 94.50 72 TRP A C 1
ATOM 574 O O . TRP A 1 72 ? 0.704 -4.138 7.166 1.00 94.50 72 TRP A O 1
ATOM 584 N N . MET A 1 73 ? 1.984 -2.716 5.990 1.00 95.94 73 MET A N 1
ATOM 585 C CA . MET A 1 73 ? 3.252 -3.415 6.115 1.00 95.94 73 MET A CA 1
ATOM 586 C C . MET A 1 73 ? 4.169 -2.538 6.970 1.00 95.94 73 MET A C 1
ATOM 588 O O . MET A 1 73 ? 4.343 -1.363 6.653 1.00 95.94 73 MET A O 1
ATOM 592 N N . LYS A 1 74 ? 4.690 -3.062 8.088 1.00 95.25 74 LYS A N 1
ATOM 593 C CA . LYS A 1 74 ? 5.510 -2.280 9.040 1.00 95.25 74 LYS A CA 1
ATOM 594 C C . LYS A 1 74 ? 7.001 -2.293 8.722 1.00 95.25 74 LYS A C 1
ATOM 596 O O . LYS A 1 74 ? 7.669 -1.298 8.989 1.00 95.25 74 LYS A O 1
ATOM 601 N N . GLU A 1 75 ? 7.472 -3.399 8.166 1.00 96.25 75 GLU A N 1
ATOM 602 C CA . GLU A 1 75 ? 8.867 -3.625 7.799 1.00 96.25 75 GLU A CA 1
ATOM 603 C C . GLU A 1 75 ? 9.014 -3.576 6.285 1.00 96.25 75 GLU A C 1
ATOM 605 O O . GLU A 1 75 ? 8.065 -3.878 5.565 1.00 96.25 75 GLU A O 1
ATOM 610 N N . ASP A 1 76 ? 10.190 -3.200 5.803 1.00 97.62 76 ASP A N 1
ATOM 611 C CA . ASP A 1 76 ? 10.461 -3.194 4.371 1.00 97.62 76 ASP A CA 1
ATOM 612 C C . ASP A 1 76 ? 10.516 -4.634 3.832 1.00 97.62 76 ASP A C 1
ATOM 614 O O . ASP A 1 76 ? 10.933 -5.566 4.524 1.00 97.62 76 ASP A O 1
ATOM 618 N N . TYR A 1 77 ? 10.099 -4.816 2.582 1.00 96.81 77 TYR A N 1
ATOM 619 C CA . TYR A 1 77 ? 10.147 -6.101 1.891 1.00 96.81 77 TYR A CA 1
ATOM 620 C C . TYR A 1 77 ? 11.199 -6.057 0.789 1.00 96.81 77 TYR A C 1
ATOM 622 O O . TYR A 1 77 ? 11.221 -5.125 -0.009 1.00 96.81 77 TYR A O 1
ATOM 630 N N . ILE A 1 78 ? 12.061 -7.066 0.729 1.00 96.12 78 ILE A N 1
ATOM 631 C CA . ILE A 1 78 ? 13.133 -7.157 -0.264 1.00 96.12 78 ILE A CA 1
ATOM 632 C C . ILE A 1 78 ? 12.847 -8.349 -1.166 1.00 96.12 78 ILE A C 1
ATOM 634 O O . ILE A 1 78 ? 12.523 -9.431 -0.678 1.00 96.12 78 ILE A O 1
ATOM 638 N N . PHE A 1 79 ? 12.998 -8.156 -2.473 1.00 92.38 79 PHE A N 1
ATOM 639 C CA . PHE A 1 79 ? 12.940 -9.244 -3.443 1.00 92.38 79 PHE A CA 1
ATOM 640 C C . PHE A 1 79 ? 14.007 -9.098 -4.525 1.00 92.38 79 PHE A C 1
ATOM 642 O O . PHE A 1 79 ? 14.481 -7.997 -4.819 1.00 92.38 79 PHE A O 1
ATOM 649 N N . ASP A 1 80 ? 14.358 -10.229 -5.129 1.00 90.75 80 ASP A N 1
ATOM 650 C CA . ASP A 1 80 ? 15.289 -10.298 -6.247 1.00 90.75 80 ASP A CA 1
ATOM 651 C C . ASP A 1 80 ? 14.623 -9.849 -7.551 1.00 90.75 80 ASP A C 1
ATOM 653 O O . ASP A 1 80 ? 13.521 -10.280 -7.900 1.00 90.75 80 ASP A O 1
ATOM 657 N N . MET A 1 81 ? 15.325 -9.026 -8.325 1.00 87.31 81 MET A N 1
ATOM 658 C CA . MET A 1 81 ? 14.899 -8.665 -9.672 1.00 87.31 81 MET A CA 1
ATOM 659 C C . MET A 1 81 ? 14.878 -9.911 -10.575 1.00 87.31 81 MET A C 1
ATOM 661 O O . MET A 1 81 ? 15.808 -10.729 -10.520 1.00 87.31 81 MET A O 1
ATOM 665 N N . PRO A 1 82 ? 13.886 -10.039 -11.476 1.00 85.81 82 PRO A N 1
ATOM 666 C CA . PRO A 1 82 ? 13.844 -11.148 -12.418 1.00 85.81 82 PRO A CA 1
ATOM 667 C C . PRO A 1 82 ? 15.110 -11.194 -13.289 1.00 85.81 82 PRO A C 1
ATOM 669 O O . PRO A 1 82 ? 15.689 -10.167 -13.663 1.00 85.81 82 PRO A O 1
ATOM 672 N N . LYS A 1 83 ? 15.579 -12.413 -13.580 1.00 81.69 83 LYS A N 1
ATOM 673 C CA . LYS A 1 83 ? 16.806 -12.652 -14.363 1.00 81.69 83 LYS A CA 1
ATOM 674 C C . LYS A 1 83 ? 16.535 -12.908 -15.838 1.00 81.69 83 LYS A C 1
ATOM 676 O O . LYS A 1 83 ? 17.319 -12.464 -16.667 1.00 81.69 83 LYS A O 1
ATOM 681 N N . GLN A 1 84 ? 15.454 -13.618 -16.141 1.00 84.00 84 GLN A N 1
ATOM 682 C CA . GLN A 1 84 ? 15.052 -13.934 -17.506 1.00 84.00 84 GLN A CA 1
ATOM 683 C C . GLN A 1 84 ? 14.437 -12.703 -18.174 1.00 84.00 84 GLN A C 1
ATOM 685 O O . GLN A 1 84 ? 13.702 -11.959 -17.524 1.00 84.00 84 GLN A O 1
ATOM 690 N N . GLU A 1 85 ? 14.737 -12.513 -19.457 1.00 83.25 85 GLU A N 1
ATOM 691 C CA . GLU A 1 85 ? 14.137 -11.478 -20.299 1.00 83.25 85 GLU A CA 1
ATOM 692 C C . GLU A 1 85 ? 12.666 -11.750 -20.532 1.00 83.25 85 GLU A C 1
ATOM 694 O O . GLU A 1 85 ? 12.311 -12.666 -21.268 1.00 83.25 85 GLU A O 1
ATOM 699 N N . GLU A 1 86 ? 11.822 -10.973 -19.870 1.00 86.44 86 GLU A N 1
ATOM 700 C CA . GLU A 1 86 ? 10.387 -11.007 -20.082 1.00 86.44 86 GLU A CA 1
ATOM 701 C C . GLU A 1 86 ? 9.740 -9.772 -19.444 1.00 86.44 86 GLU A C 1
ATOM 703 O O . GLU A 1 86 ? 10.399 -8.949 -18.794 1.00 86.44 86 GLU A O 1
ATOM 708 N N . ARG A 1 87 ? 8.426 -9.644 -19.616 1.00 87.62 87 ARG A N 1
ATOM 709 C CA . ARG A 1 87 ? 7.609 -8.706 -18.846 1.00 87.62 87 ARG A CA 1
ATOM 710 C C . ARG A 1 87 ? 7.067 -9.362 -17.584 1.00 87.62 87 ARG A C 1
ATOM 712 O O . ARG A 1 87 ? 6.309 -10.331 -17.661 1.00 87.62 87 ARG A O 1
ATOM 719 N N . TYR A 1 88 ? 7.412 -8.784 -16.438 1.00 90.75 88 TYR A N 1
ATOM 720 C CA . TYR A 1 88 ? 6.880 -9.197 -15.144 1.00 90.75 88 TYR A CA 1
ATOM 721 C C . TYR A 1 88 ? 6.030 -8.098 -14.537 1.00 90.75 88 TYR A C 1
ATOM 723 O O . TYR A 1 88 ? 6.313 -6.911 -14.693 1.00 90.75 88 TYR A O 1
ATOM 731 N N . ILE A 1 89 ? 5.048 -8.510 -13.756 1.00 93.19 89 ILE A N 1
ATOM 732 C CA . ILE A 1 89 ? 4.256 -7.641 -12.906 1.00 93.19 89 ILE A CA 1
ATOM 733 C C . ILE A 1 89 ? 4.470 -8.049 -11.454 1.00 93.19 89 ILE A C 1
ATOM 735 O O . ILE A 1 89 ? 4.380 -9.224 -11.099 1.00 93.19 89 ILE A O 1
ATOM 739 N N . LEU A 1 90 ? 4.774 -7.064 -10.613 1.00 94.50 90 LEU A N 1
ATOM 740 C CA . LEU A 1 90 ? 4.790 -7.227 -9.171 1.00 94.50 90 LEU A CA 1
ATOM 741 C C . LEU A 1 90 ? 3.485 -6.692 -8.598 1.00 94.50 90 LEU A C 1
ATOM 743 O O . LEU A 1 90 ? 3.138 -5.521 -8.778 1.00 94.50 90 LEU A O 1
ATOM 747 N N . LYS A 1 91 ? 2.791 -7.548 -7.861 1.00 95.75 91 LYS A N 1
ATOM 748 C CA . LYS A 1 91 ? 1.486 -7.265 -7.280 1.00 95.75 91 LYS A CA 1
ATOM 749 C C . LYS A 1 91 ? 1.518 -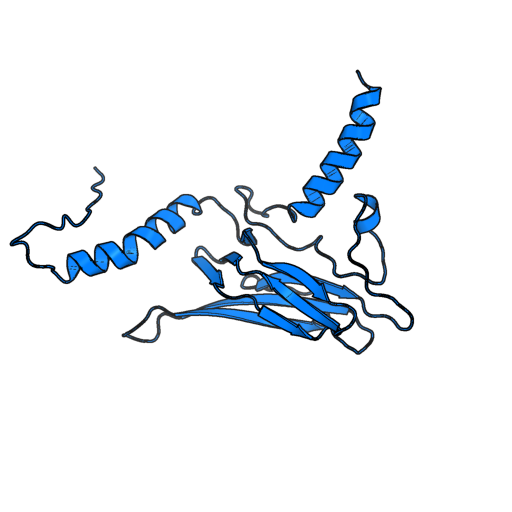7.428 -5.779 1.00 95.75 91 LYS A C 1
ATOM 751 O O . LYS A 1 91 ? 2.208 -8.303 -5.266 1.00 95.75 91 LYS A O 1
ATOM 756 N N . LEU A 1 92 ? 0.710 -6.641 -5.090 1.00 96.38 92 LEU A N 1
ATOM 757 C CA . LEU A 1 92 ? 0.358 -6.845 -3.697 1.00 96.38 92 LEU A CA 1
ATOM 758 C C . LEU A 1 92 ? -1.042 -7.455 -3.640 1.00 96.38 92 LEU A C 1
ATOM 760 O O . LEU A 1 92 ? -2.030 -6.770 -3.904 1.00 96.38 92 LEU A O 1
ATOM 764 N N . LYS A 1 93 ? -1.113 -8.743 -3.305 1.00 95.38 93 LYS A N 1
ATOM 765 C CA . LYS A 1 93 ? -2.362 -9.459 -3.053 1.00 95.38 93 LYS A CA 1
ATOM 766 C C . LYS A 1 93 ? -2.768 -9.274 -1.598 1.00 95.38 93 LYS A C 1
ATOM 768 O O . LYS A 1 93 ? -1.960 -9.527 -0.702 1.00 95.38 93 LYS A O 1
ATOM 773 N N . LEU A 1 94 ? -4.001 -8.832 -1.371 1.00 92.75 94 LEU A N 1
ATOM 774 C CA . LEU A 1 94 ? -4.502 -8.468 -0.049 1.00 92.75 94 LEU A CA 1
ATOM 775 C C . LEU A 1 94 ? -5.692 -9.353 0.312 1.00 92.75 94 LEU A C 1
ATOM 777 O O . LEU A 1 94 ? -6.723 -9.325 -0.354 1.00 92.75 94 LEU A O 1
ATOM 781 N N . VAL A 1 95 ? -5.536 -10.152 1.365 1.00 88.44 95 VAL A N 1
ATOM 782 C CA . VAL A 1 95 ? -6.542 -11.117 1.813 1.00 88.44 95 VAL A CA 1
ATOM 783 C C . VAL A 1 95 ? -6.861 -10.864 3.276 1.00 88.44 95 VAL A C 1
ATOM 785 O O . VAL A 1 95 ? -5.966 -10.798 4.119 1.00 88.44 95 VAL A O 1
ATOM 788 N N . SER A 1 96 ? -8.145 -10.762 3.589 1.00 81.50 96 SER A N 1
ATOM 789 C CA . SER A 1 96 ? -8.625 -10.682 4.964 1.00 81.50 96 SER A CA 1
ATOM 790 C C . SER A 1 96 ? -9.395 -11.940 5.304 1.00 81.50 96 SER A C 1
ATOM 792 O O . SER A 1 96 ? -10.421 -12.223 4.688 1.00 81.50 96 SER A O 1
ATOM 794 N N . ASN A 1 97 ? -8.921 -12.666 6.314 1.00 74.50 97 ASN A N 1
ATOM 795 C CA . ASN A 1 97 ? -9.589 -13.855 6.820 1.00 74.50 97 ASN A CA 1
ATOM 796 C C . ASN A 1 97 ? -9.994 -13.632 8.279 1.00 74.50 97 ASN A C 1
ATOM 798 O O . ASN A 1 97 ? -9.178 -13.293 9.140 1.00 74.50 97 ASN A O 1
ATOM 802 N N . ILE A 1 98 ? -11.274 -13.865 8.564 1.00 61.81 98 ILE A N 1
ATOM 803 C CA . ILE A 1 98 ? -11.841 -13.859 9.915 1.00 61.81 98 ILE A CA 1
ATOM 804 C C . ILE A 1 98 ? -11.982 -15.322 10.352 1.00 61.81 98 ILE A C 1
ATOM 806 O O . ILE A 1 98 ? -13.093 -15.819 10.487 1.00 61.81 98 ILE A O 1
ATOM 810 N N . GLU A 1 99 ? -10.881 -16.068 10.476 1.00 54.78 99 GLU A N 1
ATOM 811 C CA . GLU A 1 99 ? -10.996 -17.520 10.729 1.00 54.78 99 GLU A CA 1
ATOM 812 C C . GLU A 1 99 ? -10.270 -18.060 11.957 1.00 54.78 99 GLU A C 1
ATOM 814 O O . GLU A 1 99 ? -10.522 -19.198 12.348 1.00 54.78 99 GLU A O 1
ATOM 819 N N . GLU A 1 100 ? -9.514 -17.247 12.693 1.00 54.34 100 GLU A N 1
ATOM 820 C CA . GLU A 1 100 ? -9.066 -17.663 14.020 1.00 54.34 100 GLU A CA 1
ATOM 821 C C . GLU A 1 100 ? -9.839 -16.912 15.095 1.00 54.34 100 GLU A C 1
ATOM 823 O O . GLU A 1 100 ? -9.709 -15.704 15.248 1.00 54.34 100 GLU A O 1
ATOM 828 N N . ARG A 1 101 ? -10.605 -17.639 15.922 1.00 57.81 101 ARG A N 1
ATOM 829 C CA . ARG A 1 101 ? -11.374 -17.091 17.065 1.00 57.81 101 ARG A CA 1
ATOM 830 C C . ARG A 1 101 ? -10.533 -16.258 18.055 1.00 57.81 101 ARG A C 1
ATOM 832 O O . ARG A 1 101 ? -11.088 -15.685 18.988 1.00 57.81 101 ARG A O 1
ATOM 839 N N . LYS A 1 102 ? -9.209 -16.219 17.878 1.00 68.94 102 LYS A N 1
ATOM 840 C CA . LYS A 1 102 ? -8.240 -15.471 18.676 1.00 68.94 102 LYS A CA 1
ATOM 841 C C . LYS A 1 102 ? -7.734 -14.183 18.000 1.00 68.94 102 LYS A C 1
ATOM 843 O O . LYS A 1 102 ? -7.329 -13.280 18.728 1.00 68.94 102 LYS A O 1
ATOM 848 N N . TYR A 1 103 ? -7.761 -14.072 16.666 1.00 69.88 103 TYR A N 1
ATOM 849 C CA . TYR A 1 103 ? -7.165 -12.949 15.927 1.00 69.88 103 TYR A CA 1
ATOM 850 C C . TYR A 1 103 ? -7.924 -12.611 14.634 1.00 69.88 103 TYR A C 1
ATOM 852 O O . TYR A 1 103 ? -8.335 -13.496 13.890 1.00 69.88 103 TYR A O 1
ATOM 860 N N . TYR A 1 104 ? -8.012 -11.318 14.315 1.00 73.31 104 TYR A N 1
ATOM 861 C CA . TYR A 1 104 ? -8.309 -10.862 12.955 1.00 73.31 104 TYR A CA 1
ATOM 862 C C . TYR A 1 104 ? -7.016 -10.877 12.139 1.00 73.31 104 TYR A C 1
ATOM 864 O O . TYR A 1 104 ? -6.044 -10.224 12.529 1.00 73.31 104 TYR A O 1
ATOM 872 N N . VAL A 1 105 ? -6.993 -11.608 11.023 1.00 82.06 105 VAL A N 1
ATOM 873 C CA . VAL A 1 105 ? -5.803 -11.724 10.172 1.00 82.06 105 VAL A CA 1
ATOM 874 C C . VAL A 1 105 ? -6.041 -10.991 8.858 1.00 82.06 105 VAL A C 1
ATOM 876 O O . VAL A 1 105 ? -6.934 -11.332 8.085 1.00 82.06 105 VAL A O 1
ATOM 879 N N . ARG A 1 106 ? -5.202 -9.985 8.607 1.00 85.31 106 ARG A N 1
ATOM 880 C CA . ARG A 1 106 ? -5.053 -9.339 7.303 1.00 85.31 106 ARG A CA 1
ATOM 881 C C . ARG A 1 106 ? -3.680 -9.684 6.761 1.00 85.31 106 ARG A C 1
ATOM 883 O O . ARG A 1 106 ? -2.669 -9.336 7.367 1.00 85.31 106 ARG A O 1
ATOM 890 N N . GLU A 1 107 ? -3.658 -10.383 5.643 1.00 89.38 107 GLU A N 1
ATOM 891 C CA . GLU A 1 107 ? -2.448 -10.848 4.988 1.00 89.38 107 GLU A CA 1
ATOM 892 C C . GLU A 1 107 ? -2.210 -10.035 3.713 1.00 89.38 107 GLU A C 1
ATOM 894 O O . GLU A 1 107 ? -3.100 -9.881 2.877 1.00 89.38 107 GLU A O 1
ATOM 899 N N . GLY A 1 108 ? -0.990 -9.522 3.560 1.00 93.12 108 GLY A N 1
ATOM 900 C CA . GLY A 1 108 ? -0.502 -8.968 2.304 1.00 93.12 108 GLY A CA 1
ATOM 901 C C . GLY A 1 108 ? 0.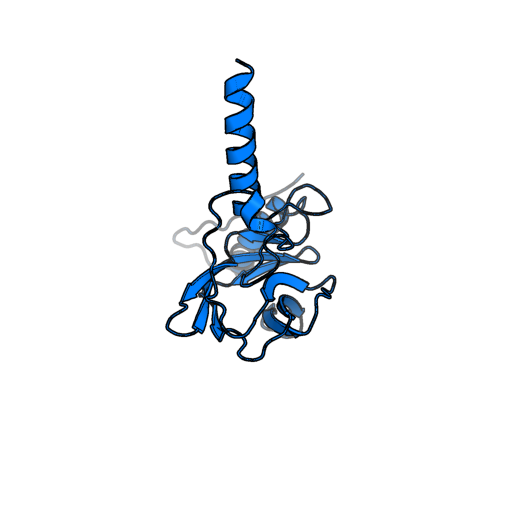630 -9.830 1.769 1.00 93.12 108 GLY A C 1
ATOM 902 O O . GLY A 1 108 ? 1.569 -10.130 2.505 1.00 93.12 108 GLY A O 1
ATOM 903 N N . ARG A 1 109 ? 0.551 -10.229 0.499 1.00 94.81 109 ARG A N 1
ATOM 904 C CA . ARG A 1 109 ? 1.582 -11.028 -0.174 1.00 94.81 109 ARG A CA 1
ATOM 905 C C . ARG A 1 109 ? 2.018 -10.363 -1.466 1.00 94.81 109 ARG A C 1
ATOM 907 O O . ARG A 1 109 ? 1.180 -10.019 -2.296 1.00 94.81 109 ARG A O 1
ATOM 914 N N . PHE A 1 110 ? 3.327 -10.226 -1.648 1.00 95.62 110 PHE A N 1
ATOM 915 C CA . PHE A 1 110 ? 3.880 -9.833 -2.937 1.00 95.62 110 PHE A CA 1
ATOM 916 C C . PHE A 1 110 ? 3.954 -11.041 -3.866 1.00 95.62 110 PHE A C 1
ATOM 918 O O . PHE A 1 110 ? 4.421 -12.109 -3.471 1.00 95.62 110 PHE A O 1
ATOM 925 N N . VAL A 1 111 ? 3.485 -10.864 -5.096 1.00 95.25 111 VAL A N 1
ATOM 926 C CA . VAL A 1 111 ? 3.504 -11.885 -6.144 1.00 95.25 111 VAL A CA 1
ATOM 927 C C . VAL A 1 111 ? 4.153 -11.277 -7.376 1.00 95.25 111 VAL A C 1
ATOM 929 O O . VAL A 1 111 ? 3.677 -10.264 -7.888 1.00 95.25 111 VAL A O 1
ATOM 932 N N . LEU A 1 112 ? 5.253 -11.880 -7.822 1.00 93.62 112 LEU A N 1
ATOM 933 C CA . LEU A 1 112 ? 5.915 -11.553 -9.079 1.00 93.62 112 LEU A CA 1
ATOM 934 C C . LEU A 1 112 ? 5.534 -12.620 -10.106 1.00 93.62 112 LEU A C 1
ATOM 936 O O . LEU A 1 112 ? 5.828 -13.798 -9.908 1.00 93.62 112 LEU A O 1
ATOM 940 N N . GLU A 1 113 ? 4.890 -12.216 -11.194 1.00 93.50 113 GLU A N 1
ATOM 941 C CA . GLU A 1 113 ? 4.427 -13.135 -12.237 1.00 93.50 113 GLU A CA 1
ATOM 942 C C . GLU A 1 113 ? 4.615 -12.555 -13.639 1.00 93.50 113 GLU A C 1
ATOM 944 O O . GLU A 1 113 ? 4.902 -11.370 -13.804 1.00 93.50 113 GLU A O 1
ATOM 949 N N . LEU A 1 114 ? 4.476 -13.409 -14.652 1.00 91.12 114 LEU A N 1
ATOM 950 C CA . LEU A 1 114 ? 4.557 -13.014 -16.054 1.00 91.12 114 LEU A CA 1
ATOM 951 C C . LEU A 1 114 ? 3.255 -12.360 -16.524 1.00 91.12 114 LEU A C 1
ATOM 953 O O . LEU A 1 114 ? 2.162 -12.815 -16.188 1.00 91.12 114 LEU A O 1
ATOM 957 N N . GLY A 1 115 ? 3.383 -11.345 -17.378 1.00 86.81 115 GLY A N 1
ATOM 958 C CA . GLY A 1 115 ? 2.249 -10.657 -17.992 1.00 86.81 115 GLY A CA 1
ATOM 959 C C . GLY A 1 115 ? 1.846 -9.370 -17.273 1.00 86.81 115 GLY A C 1
ATOM 960 O O . GLY A 1 115 ? 2.664 -8.715 -16.635 1.00 86.81 115 GLY A O 1
ATOM 961 N N . GLU A 1 116 ? 0.587 -8.962 -17.457 1.00 84.62 116 GLU A N 1
ATOM 962 C CA . GLU A 1 116 ? 0.111 -7.609 -17.108 1.00 84.62 116 GLU A CA 1
ATOM 963 C C . GLU A 1 116 ? -1.286 -7.588 -16.457 1.00 84.62 116 GLU A C 1
ATOM 965 O O . GLU A 1 116 ? -1.862 -6.521 -16.239 1.00 84.62 116 GLU A O 1
ATOM 970 N N . ASN A 1 117 ? -1.863 -8.760 -16.179 1.00 88.50 117 ASN A N 1
ATOM 971 C CA . ASN A 1 117 ? -3.207 -8.865 -15.609 1.00 88.50 117 ASN A CA 1
ATOM 972 C C . ASN A 1 117 ? -3.181 -8.478 -14.136 1.00 88.50 117 ASN A C 1
ATOM 974 O O . ASN A 1 117 ? -2.217 -8.799 -13.463 1.00 88.50 117 ASN A O 1
ATOM 978 N N . VAL A 1 118 ? -4.236 -7.862 -13.606 1.00 88.56 118 VAL A N 1
ATOM 979 C CA . VAL A 1 118 ? -4.372 -7.526 -12.177 1.00 88.56 118 VAL A CA 1
ATOM 980 C C . VAL A 1 118 ? -5.803 -7.827 -11.762 1.00 88.56 118 VAL A C 1
ATOM 982 O O . VAL A 1 118 ? -6.732 -7.381 -12.438 1.00 88.56 118 VAL A O 1
ATOM 985 N N . ASN A 1 119 ? -5.979 -8.583 -10.681 1.00 88.94 119 ASN A N 1
ATOM 986 C CA . ASN A 1 119 ? -7.300 -8.897 -10.140 1.00 88.94 119 ASN A CA 1
ATOM 987 C C . ASN A 1 119 ? -7.833 -7.756 -9.254 1.00 88.94 119 ASN A C 1
ATOM 989 O O . ASN A 1 119 ? -7.099 -6.851 -8.862 1.00 88.94 119 ASN A O 1
ATOM 993 N N . GLU A 1 120 ? -9.126 -7.779 -8.925 1.00 83.06 120 GLU A N 1
ATOM 994 C CA . GLU A 1 120 ? -9.756 -6.725 -8.110 1.00 83.06 120 GLU A CA 1
ATOM 995 C C . GLU A 1 120 ? -9.228 -6.672 -6.661 1.00 83.06 120 GLU A C 1
ATOM 997 O O . GLU A 1 120 ? -9.216 -5.602 -6.049 1.00 83.06 120 GLU A O 1
ATOM 1002 N N . ASP A 1 121 ? -8.764 -7.809 -6.131 1.00 87.12 121 ASP A N 1
ATOM 1003 C CA . ASP A 1 121 ? -8.133 -7.984 -4.812 1.00 87.12 121 ASP A CA 1
ATOM 1004 C C . ASP A 1 121 ? -6.610 -7.737 -4.818 1.00 87.12 121 ASP A C 1
ATOM 1006 O O . ASP A 1 121 ? -5.917 -7.958 -3.819 1.00 87.12 121 ASP A O 1
ATOM 1010 N N . GLU A 1 122 ? -6.076 -7.263 -5.944 1.00 93.94 122 GLU A N 1
ATOM 1011 C CA . GLU A 1 122 ? -4.653 -7.025 -6.153 1.00 93.94 122 GLU A CA 1
ATOM 1012 C C . GLU A 1 122 ? -4.374 -5.548 -6.439 1.00 93.94 122 GLU A C 1
ATOM 1014 O O . GLU A 1 122 ? -5.142 -4.831 -7.083 1.00 93.94 122 GLU A O 1
ATOM 1019 N N . ILE A 1 123 ? -3.218 -5.083 -5.973 1.00 94.81 123 ILE A N 1
ATOM 1020 C CA . ILE A 1 123 ? -2.684 -3.768 -6.316 1.00 94.81 123 ILE A CA 1
ATOM 1021 C C . ILE A 1 123 ? -1.396 -3.975 -7.100 1.00 94.81 123 ILE A C 1
ATOM 1023 O O . ILE A 1 123 ? -0.453 -4.589 -6.605 1.00 94.81 123 ILE A O 1
ATOM 1027 N N . GLU A 1 124 ? -1.342 -3.440 -8.316 1.00 95.44 124 GLU A N 1
ATOM 1028 C CA . GLU A 1 124 ? -0.099 -3.384 -9.081 1.00 95.44 124 GLU A CA 1
ATOM 1029 C C . GLU A 1 124 ? 0.893 -2.449 -8.383 1.00 95.44 124 GLU A C 1
ATOM 1031 O O . GLU A 1 124 ? 0.581 -1.282 -8.137 1.00 95.44 124 GLU A O 1
ATOM 1036 N N . ILE A 1 125 ? 2.078 -2.967 -8.062 1.00 94.56 125 ILE A N 1
ATOM 1037 C CA . ILE A 1 125 ? 3.162 -2.203 -7.441 1.00 94.56 125 ILE A CA 1
ATOM 1038 C C . ILE A 1 125 ? 4.091 -1.656 -8.516 1.00 94.56 125 ILE A C 1
ATOM 1040 O O . ILE A 1 125 ? 4.415 -0.470 -8.490 1.00 94.56 125 ILE A O 1
ATOM 1044 N N . THR A 1 126 ? 4.501 -2.501 -9.464 1.00 91.00 126 THR A N 1
ATOM 1045 C CA . THR A 1 126 ? 5.340 -2.109 -10.601 1.00 91.00 126 THR A CA 1
ATOM 1046 C C . THR A 1 126 ? 5.353 -3.181 -11.684 1.00 91.00 126 THR A C 1
ATOM 1048 O O . THR A 1 126 ? 5.020 -4.340 -11.424 1.00 91.00 126 THR A O 1
ATOM 105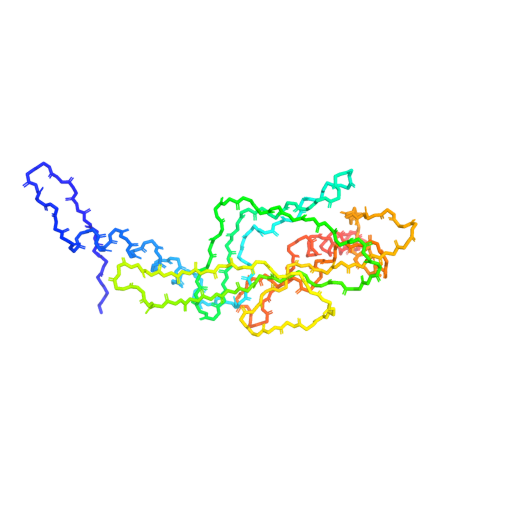1 N N . ARG A 1 127 ? 5.795 -2.805 -12.885 1.00 89.94 127 ARG A N 1
ATOM 1052 C CA . ARG A 1 127 ? 6.156 -3.736 -13.957 1.00 89.94 127 ARG A CA 1
ATOM 1053 C C . ARG A 1 127 ? 7.654 -3.707 -14.194 1.00 89.94 127 ARG A C 1
ATOM 1055 O O . ARG A 1 127 ? 8.278 -2.651 -14.126 1.00 89.94 127 ARG A O 1
ATOM 1062 N N . PHE A 1 128 ? 8.209 -4.865 -14.516 1.00 84.44 128 PHE A N 1
ATOM 1063 C CA . PHE A 1 128 ? 9.589 -5.034 -14.939 1.00 84.44 128 PHE A CA 1
ATOM 1064 C C . PHE A 1 128 ? 9.623 -5.405 -16.411 1.00 84.44 128 PHE A C 1
ATOM 1066 O O . PHE A 1 128 ? 8.946 -6.340 -16.836 1.00 84.44 128 PHE A O 1
ATOM 1073 N N . ILE A 1 129 ? 10.476 -4.718 -17.164 1.00 79.31 129 ILE A N 1
ATOM 1074 C CA . ILE A 1 129 ? 10.847 -5.110 -18.523 1.00 79.31 129 ILE A CA 1
ATOM 1075 C C . ILE A 1 129 ? 12.344 -5.416 -18.506 1.00 79.31 129 ILE A C 1
ATOM 1077 O O . ILE A 1 129 ? 13.167 -4.498 -18.463 1.00 79.31 129 ILE A O 1
ATOM 1081 N N . THR A 1 130 ? 12.701 -6.700 -18.506 1.00 75.69 130 THR A N 1
ATOM 1082 C CA . THR A 1 130 ? 14.097 -7.164 -18.532 1.00 75.69 130 THR A CA 1
ATOM 1083 C C . THR A 1 130 ? 14.523 -7.500 -19.963 1.00 75.69 130 THR A C 1
ATOM 1085 O O . THR A 1 130 ? 13.779 -8.146 -20.697 1.00 75.69 130 THR A O 1
ATOM 1088 N N . ARG A 1 131 ? 15.711 -7.038 -20.377 1.00 70.56 131 ARG A N 1
ATOM 1089 C CA . ARG A 1 131 ? 16.322 -7.284 -21.701 1.00 70.56 131 ARG A CA 1
ATOM 1090 C C . ARG A 1 131 ? 17.834 -7.475 -21.573 1.00 70.56 131 ARG A C 1
ATOM 1092 O O . ARG A 1 131 ? 18.433 -6.870 -20.682 1.00 70.56 131 ARG A O 1
ATOM 1099 N N . GLU A 1 132 ? 18.465 -8.268 -22.439 1.00 63.41 132 GLU A N 1
ATOM 1100 C CA . GLU A 1 132 ? 19.926 -8.431 -22.446 1.00 63.41 132 GLU A CA 1
ATOM 1101 C C . GLU A 1 132 ? 20.616 -7.101 -22.749 1.00 63.41 132 GLU A C 1
ATOM 1103 O O . GLU A 1 132 ? 20.155 -6.301 -23.564 1.00 63.41 132 GLU A O 1
ATOM 1108 N N . GLY A 1 133 ? 21.750 -6.857 -22.088 1.00 57.94 133 GLY A N 1
ATOM 1109 C CA . GLY A 1 133 ? 22.564 -5.656 -22.310 1.00 57.94 133 GLY A CA 1
ATOM 1110 C C . GLY A 1 133 ? 21.963 -4.356 -21.762 1.00 57.94 133 GLY A C 1
ATOM 1111 O O . GLY A 1 133 ? 22.517 -3.282 -21.989 1.00 57.94 133 GLY A O 1
ATOM 1112 N N . ALA A 1 134 ? 20.852 -4.436 -21.031 1.00 56.06 134 ALA A N 1
ATOM 1113 C CA . ALA A 1 134 ? 20.208 -3.301 -20.396 1.00 56.06 134 ALA A CA 1
ATOM 1114 C C . ALA A 1 134 ? 20.718 -3.052 -18.972 1.00 56.06 134 ALA A C 1
ATOM 1116 O O . ALA A 1 134 ? 20.602 -3.911 -18.098 1.00 56.06 134 ALA A O 1
ATOM 1117 N N . GLU A 1 135 ? 21.175 -1.833 -18.690 1.00 57.97 135 GLU A N 1
ATOM 1118 C CA . GLU A 1 135 ? 21.192 -1.339 -17.313 1.00 57.97 135 GLU A CA 1
ATOM 1119 C C . GLU A 1 135 ? 19.756 -0.996 -16.909 1.00 57.97 135 GLU A C 1
ATOM 1121 O O . GLU A 1 135 ? 19.123 -0.143 -17.537 1.00 57.97 135 GLU A O 1
ATOM 1126 N N . LEU A 1 136 ? 19.234 -1.648 -15.866 1.00 60.19 136 LEU A N 1
ATOM 1127 C CA . LEU A 1 136 ? 18.005 -1.196 -15.221 1.00 60.19 136 LEU A CA 1
ATOM 1128 C C . LEU A 1 136 ? 18.242 0.217 -14.683 1.00 60.19 136 LEU A C 1
ATOM 1130 O O . LEU A 1 136 ? 19.185 0.459 -13.929 1.00 60.19 136 LEU A O 1
ATOM 1134 N N . ARG A 1 137 ? 17.392 1.156 -15.090 1.00 60.81 137 ARG A N 1
ATOM 1135 C CA . ARG A 1 137 ? 17.445 2.540 -14.623 1.00 60.81 137 ARG A CA 1
ATOM 1136 C C . ARG A 1 137 ? 16.086 2.924 -14.055 1.00 60.81 137 ARG A C 1
ATOM 1138 O O . ARG A 1 137 ? 15.059 2.383 -14.440 1.00 60.81 137 ARG A O 1
ATOM 1145 N N . ASN A 1 138 ? 16.088 3.836 -13.092 1.00 62.28 138 ASN A N 1
ATOM 1146 C CA . ASN A 1 138 ? 14.874 4.389 -12.479 1.00 62.28 138 ASN A CA 1
ATOM 1147 C C . ASN A 1 138 ? 15.046 5.905 -12.289 1.00 62.28 138 ASN A C 1
ATOM 1149 O O . ASN A 1 138 ? 14.603 6.498 -11.309 1.00 62.28 138 ASN A O 1
ATOM 1153 N N . ASP A 1 139 ? 15.790 6.529 -13.204 1.00 64.88 139 ASP A N 1
ATOM 1154 C CA . ASP A 1 139 ? 16.163 7.938 -13.190 1.00 64.88 139 ASP A CA 1
ATOM 1155 C C . ASP A 1 139 ? 15.192 8.762 -14.041 1.00 64.88 139 ASP A C 1
ATOM 1157 O O . ASP A 1 139 ? 15.568 9.409 -15.017 1.00 64.88 139 ASP A O 1
ATOM 1161 N N . TYR A 1 140 ? 13.913 8.755 -13.668 1.00 69.56 140 TYR A N 1
ATOM 1162 C CA . TYR A 1 140 ? 12.935 9.629 -14.309 1.00 69.56 140 TYR A CA 1
ATOM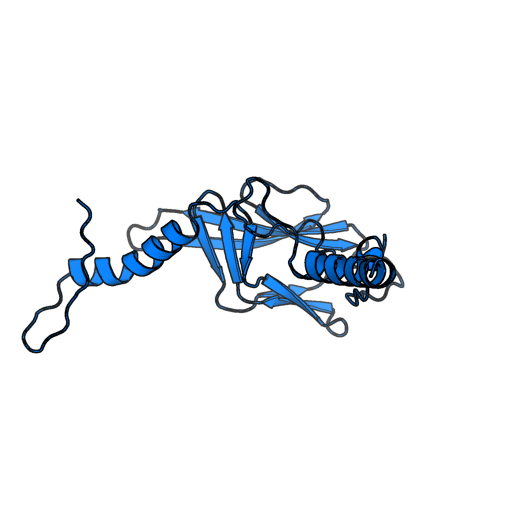 1163 C C . TYR A 1 140 ? 13.283 11.102 -14.040 1.00 69.56 140 TYR A C 1
ATOM 1165 O O . TYR A 1 140 ? 13.076 11.618 -12.939 1.00 69.56 140 TYR A O 1
ATOM 1173 N N . GLN A 1 141 ? 13.804 11.806 -15.046 1.00 73.12 141 GLN A N 1
ATOM 1174 C CA . GLN A 1 141 ? 14.135 13.230 -14.935 1.00 73.12 141 GLN A CA 1
ATOM 1175 C C . GLN A 1 141 ? 12.954 14.110 -15.347 1.00 73.12 141 GLN A C 1
ATOM 1177 O O . GLN A 1 141 ? 12.735 15.187 -14.783 1.00 73.12 141 GLN A O 1
ATOM 1182 N N . ASN A 1 142 ? 12.179 13.653 -16.328 1.00 74.19 142 ASN A N 1
ATOM 1183 C CA . ASN A 1 142 ? 11.029 14.362 -16.873 1.00 74.19 142 ASN A CA 1
ATOM 1184 C C . ASN A 1 142 ? 9.864 13.406 -17.182 1.00 74.19 142 ASN A C 1
ATOM 1186 O O . ASN A 1 142 ? 10.017 12.189 -17.210 1.00 74.19 142 ASN A O 1
ATOM 1190 N N . PHE A 1 143 ? 8.676 13.960 -17.431 1.00 77.44 143 PHE A N 1
ATOM 1191 C CA . PHE A 1 143 ? 7.471 13.160 -17.679 1.00 77.44 143 PHE A CA 1
ATOM 1192 C C . PHE A 1 143 ? 7.570 12.279 -18.937 1.00 77.44 143 PHE A C 1
ATOM 1194 O O . PHE A 1 143 ? 6.964 11.213 -18.982 1.00 77.44 143 PHE A O 1
ATOM 1201 N N . ARG A 1 144 ? 8.342 12.685 -19.957 1.00 75.75 144 ARG A N 1
ATOM 1202 C CA . ARG A 1 144 ? 8.517 11.885 -21.183 1.00 75.75 144 ARG A CA 1
ATOM 1203 C C . ARG A 1 144 ? 9.353 10.630 -20.933 1.00 75.75 144 ARG A C 1
ATOM 1205 O O . ARG A 1 144 ? 9.179 9.657 -21.659 1.00 75.75 144 ARG A O 1
ATOM 1212 N N . ASP A 1 145 ? 10.188 10.624 -19.891 1.00 75.38 145 ASP A N 1
ATOM 1213 C CA . ASP A 1 145 ? 10.985 9.454 -19.506 1.00 75.38 145 ASP A CA 1
ATOM 1214 C C . ASP A 1 145 ? 10.120 8.284 -19.019 1.00 75.38 145 ASP A C 1
ATOM 1216 O O . ASP A 1 145 ? 10.573 7.145 -19.062 1.00 75.38 145 ASP A O 1
ATOM 1220 N N . LEU A 1 146 ? 8.870 8.541 -18.613 1.00 75.19 146 LEU A N 1
ATOM 1221 C CA . LEU A 1 146 ? 7.917 7.490 -18.248 1.00 75.19 146 LEU A CA 1
ATOM 1222 C C . LEU A 1 146 ? 7.552 6.600 -19.450 1.00 75.19 146 LEU A C 1
ATOM 1224 O O . LEU A 1 146 ? 7.250 5.434 -19.272 1.00 75.19 146 LEU A O 1
ATOM 1228 N N . ARG A 1 147 ? 7.602 7.112 -20.686 1.00 67.00 147 ARG A N 1
ATOM 1229 C CA . ARG A 1 147 ? 7.201 6.367 -21.897 1.00 67.00 147 ARG A CA 1
ATOM 1230 C C . ARG A 1 147 ? 8.347 5.545 -22.513 1.00 67.00 147 ARG A C 1
ATOM 1232 O O . ARG A 1 147 ? 8.317 5.256 -23.705 1.00 67.00 147 ARG A O 1
ATOM 1239 N N . ARG A 1 148 ? 9.419 5.259 -21.774 1.00 65.50 148 ARG A N 1
ATOM 1240 C CA . ARG A 1 148 ? 10.550 4.500 -22.326 1.00 65.50 148 ARG A CA 1
ATOM 1241 C C . ARG A 1 148 ? 10.174 3.023 -22.408 1.00 65.50 148 ARG A C 1
ATOM 1243 O O . ARG A 1 148 ? 9.926 2.402 -21.389 1.00 65.50 148 ARG A O 1
ATOM 1250 N N . ASP A 1 149 ? 10.191 2.473 -23.621 1.00 52.00 149 ASP A N 1
ATOM 1251 C CA . ASP A 1 149 ? 9.717 1.110 -23.900 1.00 52.00 149 ASP A CA 1
ATOM 1252 C C . ASP A 1 149 ? 10.601 -0.004 -23.299 1.00 52.00 149 ASP A C 1
ATOM 1254 O O . ASP A 1 149 ? 10.209 -1.173 -23.327 1.00 52.00 149 ASP A O 1
ATOM 1258 N N . PHE A 1 150 ? 11.787 0.329 -22.766 1.00 50.56 150 PHE A N 1
ATOM 1259 C CA . PHE A 1 150 ? 12.798 -0.628 -22.306 1.00 50.56 150 PHE A CA 1
ATOM 1260 C C . PHE A 1 150 ? 13.465 -0.194 -20.992 1.00 50.56 150 PHE A C 1
ATOM 1262 O O . PHE A 1 150 ? 13.726 0.992 -20.782 1.00 50.56 150 PHE A O 1
ATOM 1269 N N . ASN A 1 151 ? 13.849 -1.195 -20.189 1.00 52.84 151 ASN A N 1
ATOM 1270 C CA . ASN A 1 151 ? 14.844 -1.112 -19.107 1.00 52.84 151 ASN A CA 1
ATOM 1271 C C . ASN A 1 151 ? 14.389 -0.373 -17.844 1.00 52.84 151 ASN A C 1
ATOM 1273 O O . ASN A 1 151 ? 15.089 0.514 -17.351 1.00 52.84 151 ASN A O 1
ATOM 1277 N N . LEU A 1 152 ? 13.215 -0.726 -17.319 1.00 63.66 152 LEU A N 1
ATOM 1278 C CA . LEU A 1 152 ? 12.545 0.121 -16.342 1.00 63.66 152 LEU A CA 1
ATOM 1279 C C . LEU A 1 152 ? 11.700 -0.678 -15.348 1.00 63.66 152 LEU A C 1
ATOM 1281 O O . LEU A 1 152 ? 11.041 -1.654 -15.712 1.00 63.66 152 LEU A O 1
ATOM 1285 N N . MET A 1 153 ? 11.714 -0.214 -14.098 1.00 76.00 153 MET A N 1
ATOM 1286 C CA . MET A 1 153 ? 10.634 -0.453 -13.144 1.00 76.00 153 MET A CA 1
ATOM 1287 C C . MET A 1 153 ? 9.554 0.593 -13.389 1.00 76.00 153 MET A C 1
ATOM 1289 O O . MET A 1 153 ? 9.709 1.759 -13.014 1.00 76.00 153 MET A O 1
ATOM 1293 N N . GLU A 1 154 ? 8.478 0.201 -14.054 1.00 84.69 154 GLU A N 1
ATOM 1294 C CA . GLU A 1 154 ? 7.394 1.110 -14.404 1.00 84.69 154 GLU A CA 1
ATOM 1295 C C . GLU A 1 154 ? 6.441 1.295 -13.222 1.00 84.69 154 GLU A C 1
ATOM 1297 O O . GLU A 1 154 ? 6.011 0.326 -12.598 1.00 84.69 154 GLU A O 1
ATOM 1302 N N . ILE A 1 155 ? 6.081 2.547 -12.940 1.00 87.31 155 ILE A N 1
ATOM 1303 C CA . ILE A 1 155 ? 5.163 2.928 -11.847 1.00 87.31 155 ILE A CA 1
ATOM 1304 C C . ILE A 1 155 ? 3.867 3.577 -12.358 1.00 87.31 155 ILE A C 1
ATOM 1306 O O . ILE A 1 155 ? 3.078 4.121 -11.588 1.00 87.31 155 ILE A O 1
ATOM 1310 N N . ILE A 1 156 ? 3.663 3.597 -13.678 1.00 87.19 156 ILE A N 1
ATOM 1311 C CA . ILE A 1 156 ? 2.583 4.356 -14.332 1.00 87.19 156 ILE A CA 1
ATOM 1312 C C . ILE A 1 156 ? 1.210 3.800 -13.962 1.00 87.19 156 ILE A C 1
ATOM 1314 O O . ILE A 1 156 ? 0.269 4.562 -13.743 1.00 87.19 156 ILE A O 1
ATOM 1318 N N . ASN A 1 157 ? 1.109 2.477 -13.875 1.00 89.06 157 ASN A N 1
ATOM 1319 C CA . ASN A 1 157 ? -0.134 1.768 -13.593 1.00 89.06 157 ASN A CA 1
ATOM 1320 C C . ASN A 1 157 ? -0.350 1.523 -12.091 1.00 89.06 157 ASN A C 1
ATOM 1322 O O . ASN A 1 157 ? -1.422 1.067 -11.691 1.00 89.06 157 ASN A O 1
ATOM 1326 N N . THR A 1 158 ? 0.629 1.873 -11.249 1.00 92.12 158 THR A N 1
ATOM 1327 C CA . THR A 1 158 ? 0.523 1.807 -9.791 1.00 92.12 158 THR A CA 1
ATOM 1328 C C . THR A 1 158 ? -0.563 2.766 -9.310 1.00 92.12 158 THR A C 1
ATOM 1330 O O . THR A 1 158 ? -0.428 3.993 -9.391 1.00 92.12 158 THR A O 1
ATOM 1333 N N . LYS A 1 159 ? -1.662 2.208 -8.796 1.00 93.44 159 LYS A N 1
ATOM 1334 C CA . LYS A 1 159 ? -2.816 2.991 -8.343 1.00 93.44 159 LYS A CA 1
ATOM 1335 C C . LYS A 1 159 ? -2.641 3.443 -6.903 1.00 93.44 159 LYS A C 1
ATOM 1337 O O . LYS A 1 159 ? -2.518 2.627 -5.989 1.00 93.44 159 LYS A O 1
ATOM 1342 N N . TYR A 1 160 ? -2.733 4.751 -6.697 1.00 96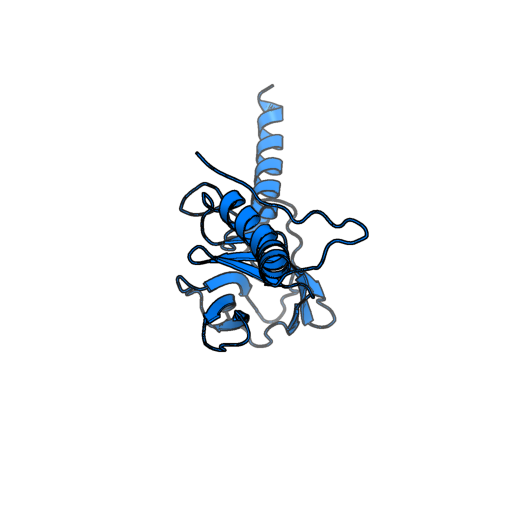.38 160 TYR A N 1
ATOM 1343 C CA . TYR A 1 160 ? -2.866 5.345 -5.376 1.00 96.38 160 TYR A CA 1
ATOM 1344 C C . TYR A 1 160 ? -4.338 5.599 -5.059 1.00 96.38 160 TYR A C 1
ATOM 1346 O O . TYR A 1 160 ? -5.142 5.953 -5.923 1.00 96.38 160 TYR A O 1
ATOM 1354 N N . SER A 1 161 ? -4.687 5.409 -3.795 1.00 96.31 161 SER A N 1
ATOM 1355 C CA . SER A 1 161 ? -6.016 5.649 -3.261 1.00 96.31 161 SER A CA 1
ATOM 1356 C C . SER A 1 161 ? -6.343 7.143 -3.328 1.00 96.31 161 SER A C 1
ATOM 1358 O O . SER A 1 161 ? -5.527 7.997 -2.973 1.00 96.31 161 SER A O 1
ATOM 1360 N N . SER A 1 162 ? -7.537 7.482 -3.808 1.00 95.69 162 SER A N 1
ATOM 1361 C CA . SER A 1 162 ? -8.005 8.868 -3.903 1.00 95.69 162 SER A CA 1
ATOM 1362 C C . SER A 1 162 ? -9.518 8.935 -3.706 1.00 95.69 162 SER A C 1
ATOM 1364 O O . SER A 1 162 ? -10.183 7.907 -3.675 1.00 95.69 162 SER A O 1
ATOM 1366 N N . ALA A 1 163 ? -10.085 10.138 -3.580 1.00 94.25 163 ALA A N 1
ATOM 1367 C CA . ALA A 1 163 ? -11.543 10.305 -3.511 1.00 94.25 163 ALA A CA 1
ATOM 1368 C C . ALA A 1 163 ? -12.255 9.950 -4.835 1.00 94.25 163 ALA A C 1
ATOM 1370 O O . ALA A 1 163 ? -13.476 9.833 -4.888 1.00 94.25 163 ALA A O 1
ATOM 1371 N N . HIS A 1 164 ? -11.507 9.811 -5.931 1.00 93.81 164 HIS A N 1
ATOM 1372 C CA . HIS A 1 164 ? -12.058 9.444 -7.224 1.00 93.81 164 HIS A CA 1
ATOM 1373 C C . HIS A 1 164 ? -12.159 7.921 -7.345 1.00 93.81 164 HIS A C 1
ATOM 1375 O O . HIS A 1 164 ? -11.228 7.208 -6.986 1.00 93.81 164 HIS A O 1
ATOM 1381 N N . LYS A 1 165 ? -13.253 7.406 -7.925 1.00 87.62 165 LYS A N 1
ATOM 1382 C CA . LYS A 1 165 ? -13.531 5.955 -8.003 1.00 87.62 165 LYS A CA 1
ATOM 1383 C C . LYS A 1 165 ? -12.424 5.115 -8.660 1.00 87.62 165 LYS A C 1
ATOM 1385 O O . LYS A 1 165 ? -12.289 3.939 -8.350 1.00 87.62 165 LYS A O 1
ATOM 1390 N N . TRP A 1 166 ? -11.633 5.714 -9.552 1.00 87.31 166 TRP A N 1
ATOM 1391 C CA . TRP A 1 166 ? -10.530 5.042 -10.253 1.00 87.31 166 TRP A CA 1
ATOM 1392 C C . TRP A 1 166 ? -9.176 5.155 -9.531 1.00 87.31 166 TRP A C 1
ATOM 1394 O O . TRP A 1 166 ? -8.179 4.642 -10.035 1.00 87.31 166 TRP A O 1
ATOM 1404 N N . GLY A 1 167 ? -9.124 5.836 -8.384 1.00 91.56 167 GLY A N 1
ATOM 1405 C CA . GLY A 1 167 ? -7.881 6.205 -7.714 1.00 91.56 167 GLY A CA 1
ATOM 1406 C C . GLY A 1 167 ? -7.179 7.381 -8.376 1.00 91.56 167 GLY A C 1
ATOM 1407 O O . GLY A 1 167 ? -7.810 8.254 -8.979 1.00 91.56 167 GLY A O 1
ATOM 1408 N N . THR A 1 168 ? -5.870 7.454 -8.180 1.00 94.44 168 THR A N 1
ATOM 1409 C CA . THR A 1 168 ? -4.974 8.441 -8.779 1.00 94.44 168 THR A CA 1
ATOM 1410 C C . THR A 1 168 ? -3.653 7.784 -9.173 1.00 94.44 168 THR A C 1
ATOM 1412 O O . THR A 1 168 ? -3.346 6.669 -8.747 1.00 94.44 168 THR A O 1
ATOM 1415 N N . PHE A 1 169 ? -2.874 8.476 -9.996 1.00 92.62 169 PHE A N 1
ATOM 1416 C CA . PHE A 1 169 ? -1.544 8.032 -10.393 1.00 92.62 169 PHE A CA 1
ATOM 1417 C C . PHE A 1 169 ? -0.554 8.084 -9.232 1.00 92.62 169 PHE A C 1
ATOM 1419 O O . PHE A 1 169 ? -0.730 8.833 -8.266 1.00 92.62 169 PHE A O 1
ATOM 1426 N N . HIS A 1 170 ? 0.545 7.351 -9.391 1.00 92.62 170 HIS A N 1
ATOM 1427 C CA . HIS A 1 170 ? 1.701 7.447 -8.515 1.00 92.62 170 HIS A CA 1
ATOM 1428 C C . HIS A 1 170 ? 2.124 8.922 -8.295 1.00 92.62 170 HIS A C 1
ATOM 1430 O O . HIS A 1 170 ? 2.311 9.659 -9.270 1.00 92.62 170 HIS A O 1
ATOM 1436 N N . PRO A 1 171 ? 2.340 9.388 -7.047 1.00 91.88 171 PRO A N 1
ATOM 1437 C CA . PRO A 1 171 ? 2.667 10.788 -6.756 1.00 91.88 171 PRO A CA 1
ATOM 1438 C C . PRO A 1 171 ? 3.887 11.316 -7.521 1.00 91.88 171 PRO A C 1
ATOM 1440 O O . PRO A 1 171 ? 3.908 12.466 -7.957 1.00 91.88 171 PRO A O 1
ATOM 1443 N N . HIS A 1 172 ? 4.898 10.468 -7.729 1.00 88.69 172 HIS A N 1
ATOM 1444 C CA . HIS A 1 172 ? 6.062 10.800 -8.558 1.00 88.69 172 HIS A CA 1
ATOM 1445 C C . HIS A 1 172 ? 5.692 11.130 -10.017 1.00 88.69 172 HIS A C 1
ATOM 1447 O O . HIS A 1 172 ? 6.192 12.116 -10.554 1.00 88.69 172 HIS A O 1
ATOM 1453 N N . VAL A 1 173 ? 4.767 10.383 -10.632 1.00 89.44 173 VAL A N 1
ATOM 1454 C CA . VAL A 1 173 ? 4.273 10.645 -11.997 1.00 89.44 173 VAL A CA 1
ATOM 1455 C C . VAL A 1 173 ? 3.601 12.018 -12.065 1.00 89.44 173 VAL A C 1
ATOM 1457 O O . VAL A 1 173 ? 3.923 12.826 -12.935 1.00 89.44 173 VAL A O 1
ATOM 1460 N N . LEU A 1 174 ? 2.737 12.330 -11.093 1.00 90.75 174 LEU A N 1
ATOM 1461 C CA . LEU A 1 174 ? 2.074 13.636 -10.996 1.00 90.75 174 LEU A CA 1
ATOM 1462 C C . LEU A 1 174 ? 3.070 14.779 -10.759 1.00 90.75 174 LEU A C 1
ATOM 1464 O O . LEU A 1 174 ? 2.917 15.863 -11.320 1.00 90.75 174 LEU A O 1
ATOM 1468 N N . LYS A 1 175 ? 4.123 14.540 -9.970 1.00 90.00 175 LYS A N 1
ATOM 1469 C CA . LYS A 1 175 ? 5.204 15.508 -9.743 1.00 90.00 175 LYS A CA 1
ATOM 1470 C C . LYS A 1 175 ? 5.983 15.798 -11.027 1.00 90.00 175 LYS A C 1
ATOM 1472 O O . LYS A 1 175 ? 6.278 16.960 -11.297 1.00 90.00 175 LYS A O 1
ATOM 1477 N N . LEU A 1 176 ? 6.318 14.772 -11.812 1.00 88.12 176 LEU A N 1
ATOM 1478 C CA . LEU A 1 176 ? 6.978 14.944 -13.111 1.00 88.12 176 LEU A CA 1
ATOM 1479 C C . LEU A 1 176 ? 6.082 15.710 -14.088 1.00 88.12 176 LEU A C 1
ATOM 1481 O O . LEU A 1 176 ? 6.554 16.633 -14.748 1.00 88.12 176 LEU A O 1
ATOM 1485 N N . TRP A 1 177 ? 4.790 15.377 -14.128 1.00 88.44 177 TRP A N 1
ATOM 1486 C CA . TRP A 1 177 ? 3.813 16.088 -14.949 1.00 88.44 177 TRP A CA 1
ATOM 1487 C C . TRP A 1 177 ? 3.714 17.570 -14.564 1.00 88.44 177 TRP A C 1
ATOM 1489 O O . TRP A 1 177 ? 3.855 18.442 -15.419 1.00 88.44 177 TRP A O 1
ATOM 1499 N N . GLY A 1 178 ? 3.568 17.865 -13.269 1.00 90.00 178 GLY A N 1
ATOM 1500 C CA . GLY A 1 178 ? 3.502 19.237 -12.763 1.00 90.00 178 GLY A CA 1
ATOM 1501 C C . GLY A 1 178 ? 4.748 20.061 -13.102 1.00 90.00 178 GLY A C 1
ATOM 1502 O O . GLY A 1 178 ? 4.619 21.218 -13.497 1.00 90.00 178 GLY A O 1
ATOM 1503 N N . LYS A 1 179 ? 5.945 19.459 -13.029 1.00 88.56 179 LYS A N 1
ATOM 1504 C CA . LYS A 1 179 ? 7.205 20.102 -13.448 1.00 88.56 179 LYS A CA 1
ATOM 1505 C C . LYS A 1 179 ? 7.246 20.435 -14.941 1.00 88.56 179 LYS A C 1
ATOM 1507 O O . LYS A 1 179 ? 7.816 21.455 -15.320 1.00 88.56 179 LYS A O 1
ATOM 1512 N N . GLU A 1 180 ? 6.712 19.570 -15.799 1.00 86.94 180 GLU A N 1
ATOM 1513 C CA . GLU A 1 180 ? 6.672 19.842 -17.240 1.00 86.94 180 GLU A CA 1
ATOM 1514 C C . GLU A 1 180 ? 5.685 20.965 -17.564 1.00 86.94 180 GLU A C 1
ATOM 1516 O O . GLU A 1 180 ? 6.024 21.904 -18.282 1.00 86.94 180 GLU A O 1
ATOM 1521 N N . VAL A 1 181 ? 4.495 20.932 -16.964 1.00 88.06 181 VAL A N 1
ATOM 1522 C CA . VAL A 1 181 ? 3.471 21.965 -17.169 1.00 88.06 181 VAL A CA 1
ATOM 1523 C C . VAL A 1 181 ? 3.924 23.327 -16.627 1.00 88.06 181 VAL A C 1
ATOM 1525 O O . VAL A 1 181 ? 3.690 24.348 -17.276 1.00 88.06 181 VAL A O 1
ATOM 1528 N N . SER A 1 182 ? 4.653 23.373 -15.504 1.00 85.75 182 SER A N 1
ATOM 1529 C CA . SER A 1 182 ? 5.176 24.635 -14.960 1.00 85.75 182 SER A CA 1
ATOM 1530 C C . SER A 1 182 ? 6.175 25.331 -15.887 1.00 85.75 182 SER A C 1
ATOM 1532 O O . SER A 1 182 ? 6.233 26.555 -15.896 1.00 85.75 182 SER A O 1
ATOM 1534 N N . LYS A 1 183 ? 6.942 24.583 -16.695 1.00 81.94 183 LYS A N 1
ATOM 1535 C CA . LYS A 1 183 ? 7.858 25.178 -17.686 1.00 81.94 183 LYS A CA 1
ATOM 1536 C C . LYS A 1 183 ? 7.101 25.903 -18.798 1.00 81.94 183 LYS A C 1
ATOM 1538 O O . LYS A 1 183 ? 7.597 26.895 -19.310 1.00 81.94 183 LYS A O 1
ATOM 1543 N N . ILE A 1 184 ? 5.918 25.407 -19.165 1.00 73.75 184 ILE A N 1
ATOM 1544 C CA . ILE A 1 184 ? 5.079 25.969 -20.233 1.00 73.75 184 ILE A CA 1
ATOM 1545 C C . ILE A 1 184 ? 4.322 27.205 -19.729 1.00 73.75 184 ILE A C 1
ATOM 1547 O O . ILE A 1 184 ? 4.241 28.203 -20.436 1.00 73.75 184 ILE A O 1
ATOM 1551 N N . LEU A 1 185 ? 3.816 27.171 -18.492 1.00 60.91 185 LEU A N 1
ATOM 1552 C CA . LEU A 1 185 ? 3.085 28.291 -17.881 1.00 60.91 185 LEU A CA 1
ATOM 1553 C C . LEU A 1 185 ? 3.932 29.559 -17.702 1.00 60.91 185 LEU A C 1
ATOM 1555 O O . LEU A 1 185 ? 3.384 30.652 -17.776 1.00 60.91 185 LEU A O 1
ATOM 1559 N N . ILE A 1 186 ? 5.252 29.435 -17.530 1.00 58.31 186 ILE A N 1
ATOM 1560 C CA . ILE A 1 186 ? 6.170 30.587 -17.446 1.00 58.31 186 ILE A CA 1
ATOM 1561 C C . ILE A 1 186 ? 6.226 31.382 -18.766 1.00 58.31 186 ILE A C 1
ATOM 1563 O O . ILE A 1 186 ? 6.572 32.553 -18.744 1.00 58.31 186 ILE A O 1
ATOM 1567 N N . PHE A 1 187 ? 5.847 30.794 -19.906 1.00 49.19 187 PHE A N 1
ATOM 1568 C CA . PHE A 1 187 ? 5.776 31.507 -21.191 1.00 49.19 187 PHE A CA 1
ATOM 1569 C C . PHE A 1 187 ? 4.428 32.202 -21.447 1.00 49.19 187 PHE A C 1
ATOM 1571 O O . PHE A 1 187 ? 4.258 32.831 -22.489 1.00 49.19 187 PHE A O 1
ATOM 1578 N N . LEU A 1 188 ? 3.461 32.065 -20.535 1.00 46.22 188 LEU A N 1
ATOM 1579 C CA . LEU A 1 188 ? 2.112 32.633 -20.655 1.00 46.22 188 LEU A CA 1
ATOM 1580 C C . LEU A 1 188 ? 1.846 33.779 -19.660 1.00 46.22 188 LEU A C 1
ATOM 1582 O O . LEU A 1 188 ? 0.729 34.294 -19.630 1.00 46.22 188 LEU A O 1
ATOM 1586 N N . ILE A 1 189 ? 2.849 34.167 -18.865 1.00 45.50 189 ILE A N 1
ATOM 1587 C CA . ILE A 1 189 ? 2.840 35.313 -17.939 1.00 45.50 189 ILE A CA 1
ATOM 1588 C C . ILE A 1 189 ? 3.944 36.271 -18.380 1.00 45.50 189 ILE A C 1
ATOM 1590 O O . ILE A 1 189 ? 3.678 37.491 -18.409 1.00 45.50 189 ILE A O 1
#